Protein AF-E1ZK13-F1 (afdb_monomer_lite)

InterPro domains:
  IPR017853 Glycoside hydrolase superfamily [SSF51445] (1-204)

Organism: Chlorella variabilis (NCBI:txid554065)

Structure (mmCIF, N/CA/C/O backbone):
data_AF-E1ZK13-F1
#
_entry.id   AF-E1ZK13-F1
#
loop_
_atom_site.group_PDB
_atom_site.id
_atom_site.type_symbol
_atom_site.label_atom_id
_atom_site.label_alt_id
_atom_site.label_comp_id
_atom_site.label_asym_id
_atom_s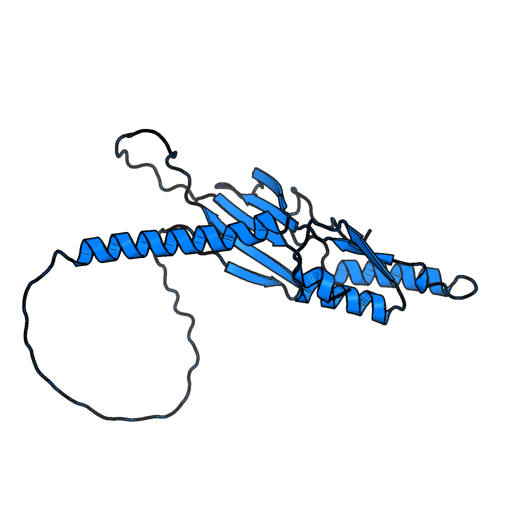ite.label_entity_id
_atom_site.label_seq_id
_atom_site.pdbx_PDB_ins_code
_atom_site.Cartn_x
_atom_site.Cartn_y
_atom_site.Cartn_z
_atom_site.occupancy
_atom_site.B_iso_or_equiv
_atom_site.auth_seq_id
_atom_site.auth_comp_id
_atom_site.auth_asym_id
_atom_site.auth_atom_id
_atom_site.pdbx_PDB_model_num
ATOM 1 N N . MET A 1 1 ? 11.551 4.562 -3.030 1.00 88.00 1 MET A N 1
ATOM 2 C CA . MET A 1 1 ? 10.700 3.571 -2.338 1.00 88.00 1 MET A CA 1
ATOM 3 C C . MET A 1 1 ? 9.290 4.132 -2.324 1.00 88.00 1 MET A C 1
ATOM 5 O O . MET A 1 1 ? 9.134 5.275 -1.922 1.00 88.00 1 MET A O 1
ATOM 9 N N . THR A 1 2 ? 8.306 3.409 -2.857 1.00 96.69 2 THR A N 1
ATOM 10 C CA . THR A 1 2 ? 6.926 3.897 -3.065 1.00 96.69 2 THR A CA 1
ATOM 11 C C . THR A 1 2 ? 5.981 3.432 -1.954 1.00 96.69 2 THR A C 1
ATOM 13 O O . THR A 1 2 ? 4.912 2.893 -2.217 1.00 96.69 2 THR A O 1
ATOM 16 N N . TYR A 1 3 ? 6.400 3.635 -0.708 1.00 97.31 3 TYR A N 1
ATOM 17 C CA . TYR A 1 3 ? 5.651 3.409 0.533 1.00 97.31 3 TYR A CA 1
ATOM 18 C C . TYR A 1 3 ? 6.161 4.395 1.604 1.00 97.31 3 TYR A C 1
ATOM 20 O O . TYR A 1 3 ? 7.054 5.188 1.307 1.00 97.31 3 TYR A O 1
ATOM 28 N N . ASP A 1 4 ? 5.587 4.372 2.811 1.00 96.38 4 ASP A N 1
ATOM 29 C CA . ASP A 1 4 ? 5.830 5.347 3.894 1.00 96.38 4 ASP A CA 1
ATOM 30 C C . ASP A 1 4 ? 5.454 6.793 3.532 1.00 96.38 4 ASP A C 1
ATOM 32 O O . ASP A 1 4 ? 6.117 7.758 3.908 1.00 96.38 4 ASP A O 1
ATOM 36 N N . HIS A 1 5 ? 4.353 6.955 2.797 1.00 97.06 5 HIS A N 1
ATOM 37 C CA . HIS A 1 5 ? 3.824 8.270 2.438 1.00 97.06 5 HIS A CA 1
ATOM 38 C C . HIS A 1 5 ? 3.273 9.042 3.654 1.00 97.06 5 HIS A C 1
ATOM 40 O O . HIS A 1 5 ? 3.419 10.261 3.746 1.00 97.06 5 HIS A O 1
ATOM 46 N N . SER A 1 6 ? 2.602 8.345 4.575 1.00 96.69 6 SER A N 1
ATOM 47 C CA . SER A 1 6 ? 1.932 8.945 5.735 1.00 96.69 6 SER A CA 1
ATOM 48 C C . SER A 1 6 ? 2.777 8.905 7.008 1.00 96.69 6 SER A C 1
ATOM 50 O O . SER A 1 6 ? 3.649 8.061 7.180 1.00 96.69 6 SER A O 1
ATOM 52 N N . SER A 1 7 ? 2.492 9.823 7.935 1.00 93.50 7 SER A N 1
ATOM 53 C CA . SER A 1 7 ? 3.249 10.005 9.181 1.00 93.50 7 SER A CA 1
ATOM 54 C C . SER A 1 7 ? 2.319 10.196 10.385 1.00 93.50 7 SER A C 1
ATOM 56 O O . SER A 1 7 ? 1.126 10.440 10.209 1.00 93.50 7 SER A O 1
ATOM 58 N N . PRO A 1 8 ? 2.815 10.133 11.633 1.00 91.94 8 PRO A N 1
ATOM 59 C CA . PRO A 1 8 ? 1.991 10.421 12.811 1.00 91.94 8 PRO A CA 1
ATOM 60 C C . PRO A 1 8 ? 1.386 11.837 12.810 1.00 91.94 8 PRO A C 1
ATOM 62 O O . PRO A 1 8 ? 0.310 12.053 13.365 1.00 91.94 8 PRO A O 1
ATOM 65 N N . GLN A 1 9 ? 2.061 12.807 12.183 1.00 92.56 9 GLN A N 1
ATOM 66 C CA . GLN A 1 9 ? 1.584 14.184 12.024 1.00 92.56 9 GLN A CA 1
ATOM 67 C C . GLN A 1 9 ? 0.542 14.305 10.906 1.00 92.56 9 GLN A C 1
ATOM 69 O O . GLN A 1 9 ? -0.360 15.138 11.005 1.00 92.56 9 GLN A O 1
ATOM 74 N N . GLN A 1 10 ? 0.634 13.454 9.879 1.00 93.44 10 GLN A N 1
ATOM 75 C CA . GLN A 1 10 ? -0.320 13.371 8.773 1.00 93.44 10 GLN A CA 1
ATOM 76 C C . GLN A 1 10 ? -0.746 11.909 8.514 1.00 93.44 10 GLN A C 1
ATOM 78 O O . GLN A 1 10 ? -0.277 11.277 7.558 1.00 93.44 10 GLN A O 1
ATOM 83 N N . PRO A 1 11 ? -1.627 11.356 9.371 1.00 95.38 11 PRO A N 1
ATOM 84 C CA . PRO A 1 11 ? -2.053 9.962 9.285 1.00 95.38 11 PRO A CA 1
ATOM 85 C C . PRO A 1 11 ? -2.834 9.678 8.012 1.00 95.38 11 PRO A C 1
ATOM 87 O O . PRO A 1 11 ? -3.674 10.480 7.597 1.00 95.38 11 PRO A O 1
ATOM 90 N N . GLY A 1 12 ? -2.606 8.508 7.429 1.00 96.38 12 GLY A N 1
ATOM 91 C CA . GLY A 1 12 ? -3.224 8.140 6.167 1.00 96.38 12 GLY A CA 1
ATOM 92 C C . GLY A 1 12 ? -2.720 6.804 5.625 1.00 96.38 12 GLY A C 1
ATOM 93 O O . GLY A 1 12 ? -2.058 6.062 6.350 1.00 96.38 12 GLY A O 1
ATOM 94 N N . PRO A 1 13 ? -3.064 6.497 4.365 1.00 97.12 13 PRO A N 1
ATOM 95 C CA . PRO A 1 13 ? -2.635 5.283 3.683 1.00 97.12 13 PRO A CA 1
ATOM 96 C C . PRO A 1 13 ? -1.112 5.234 3.497 1.00 97.12 13 PRO A C 1
ATOM 98 O O . PRO A 1 13 ? -0.472 6.266 3.288 1.00 97.12 13 PRO A O 1
ATOM 101 N N . ASN A 1 14 ? -0.535 4.032 3.532 1.00 96.56 14 ASN A N 1
ATOM 102 C CA . ASN A 1 14 ? 0.921 3.861 3.488 1.00 96.56 14 ASN A CA 1
ATOM 103 C C . ASN A 1 14 ? 1.511 4.179 2.112 1.00 96.56 14 ASN A C 1
ATOM 105 O O . ASN A 1 14 ? 2.622 4.702 2.022 1.00 96.56 14 ASN A O 1
ATOM 109 N N . ALA A 1 15 ? 0.786 3.849 1.046 1.00 97.69 15 ALA A N 1
ATOM 110 C CA . ALA A 1 15 ? 1.247 3.977 -0.327 1.00 97.69 15 ALA A CA 1
ATOM 111 C C . ALA A 1 15 ? 0.077 4.359 -1.254 1.00 97.69 15 ALA A C 1
ATOM 113 O O . ALA A 1 15 ? -0.307 3.542 -2.097 1.00 97.69 15 ALA A O 1
ATOM 114 N N . PRO A 1 16 ? -0.508 5.573 -1.137 1.00 98.00 16 PRO A N 1
ATOM 115 C CA . PRO A 1 16 ? -1.659 5.980 -1.942 1.00 98.00 16 PRO A CA 1
ATOM 116 C C . PRO A 1 16 ? -1.383 5.818 -3.439 1.00 98.00 16 PRO A C 1
ATOM 118 O O . PRO A 1 16 ? -0.388 6.342 -3.943 1.00 98.00 16 PRO A O 1
ATOM 121 N N . LEU A 1 17 ? -2.264 5.120 -4.165 1.00 98.06 17 LEU A N 1
ATOM 122 C CA . LEU A 1 17 ? -1.995 4.738 -5.554 1.00 98.06 17 LEU A CA 1
ATOM 123 C C . LEU A 1 17 ? -1.658 5.930 -6.467 1.00 98.06 17 LEU A C 1
ATOM 125 O O . LEU A 1 17 ? -0.679 5.810 -7.195 1.00 98.06 17 LEU A O 1
ATOM 129 N N . PRO A 1 18 ? -2.350 7.089 -6.421 1.00 98.31 18 PRO A N 1
ATOM 130 C CA . PRO A 1 18 ? -1.982 8.231 -7.261 1.00 98.31 18 PRO A CA 1
ATOM 131 C C . PRO A 1 18 ? -0.533 8.697 -7.061 1.00 98.31 18 PRO A C 1
ATOM 133 O O . PRO A 1 18 ? 0.162 8.977 -8.035 1.00 98.31 18 PRO A O 1
ATOM 136 N N . TRP A 1 19 ? -0.047 8.713 -5.816 1.00 98.31 19 TRP A N 1
ATOM 137 C CA . TRP A 1 19 ? 1.344 9.056 -5.509 1.00 98.31 19 TRP A CA 1
ATOM 138 C C . TRP A 1 19 ? 2.315 7.972 -5.993 1.00 98.31 19 TRP A C 1
ATOM 140 O O . TRP A 1 19 ? 3.355 8.286 -6.573 1.00 98.31 19 TRP A O 1
ATOM 150 N N . VAL A 1 20 ? 1.966 6.694 -5.823 1.00 98.38 20 VAL A N 1
ATOM 151 C CA . VAL A 1 20 ? 2.755 5.567 -6.348 1.00 98.38 20 VAL A CA 1
ATOM 152 C C . VAL A 1 20 ? 2.887 5.659 -7.873 1.00 98.38 20 VAL A C 1
ATOM 154 O O . VAL A 1 20 ? 3.994 5.535 -8.393 1.00 98.38 20 VAL A O 1
ATOM 157 N N . LEU A 1 21 ? 1.785 5.924 -8.581 1.00 98.31 21 LEU A N 1
ATOM 158 C CA . LEU A 1 21 ? 1.756 6.076 -10.037 1.00 98.31 21 LEU A CA 1
ATOM 159 C C . LEU A 1 21 ? 2.600 7.262 -10.495 1.00 98.31 21 LEU A C 1
ATOM 161 O O . LEU A 1 21 ? 3.415 7.095 -11.393 1.00 98.31 21 LEU A O 1
ATOM 165 N N . GLN A 1 22 ? 2.479 8.416 -9.832 1.00 98.31 22 GLN A N 1
ATOM 166 C CA . GLN A 1 22 ? 3.285 9.595 -10.148 1.00 98.31 22 GLN A CA 1
ATOM 167 C C . GLN A 1 22 ? 4.790 9.302 -10.053 1.00 98.31 22 GLN A C 1
ATOM 169 O O . GLN A 1 22 ? 5.556 9.689 -10.934 1.00 98.31 22 GLN A O 1
ATOM 174 N N . ASN A 1 23 ? 5.221 8.595 -9.003 1.00 98.12 23 ASN A N 1
ATOM 175 C CA . ASN A 1 23 ? 6.617 8.182 -8.871 1.00 98.12 23 ASN A CA 1
ATOM 176 C C . ASN A 1 23 ? 7.005 7.186 -9.972 1.00 98.12 23 ASN A C 1
ATOM 178 O O . ASN A 1 23 ? 8.055 7.339 -10.593 1.00 98.12 23 ASN A O 1
ATOM 182 N N . ALA A 1 24 ? 6.163 6.186 -10.240 1.00 97.75 24 ALA A N 1
ATOM 183 C CA . ALA A 1 24 ? 6.417 5.198 -11.282 1.00 97.75 24 ALA A CA 1
ATOM 184 C C . ALA A 1 24 ? 6.540 5.847 -12.673 1.00 97.75 24 ALA A C 1
ATOM 186 O O . ALA A 1 24 ? 7.447 5.504 -13.424 1.00 97.75 24 ALA A O 1
ATOM 187 N N . ASP A 1 25 ? 5.690 6.818 -13.001 1.00 98.00 25 ASP A N 1
ATOM 188 C CA . ASP A 1 25 ? 5.753 7.563 -14.262 1.00 98.00 25 ASP A CA 1
ATOM 189 C C . ASP A 1 25 ? 7.055 8.362 -14.372 1.00 98.00 25 ASP A C 1
ATOM 191 O O . ASP A 1 25 ? 7.759 8.252 -15.375 1.00 98.00 25 ASP A O 1
ATOM 195 N N . ALA A 1 26 ? 7.457 9.064 -13.309 1.00 97.88 26 ALA A N 1
ATOM 196 C CA . ALA A 1 26 ? 8.719 9.802 -13.296 1.00 97.88 26 ALA A CA 1
ATOM 197 C C . ALA A 1 26 ? 9.939 8.888 -13.536 1.00 97.88 26 ALA A C 1
ATOM 199 O O . ALA A 1 26 ? 10.831 9.225 -14.316 1.00 97.88 26 ALA A O 1
ATOM 200 N N . PHE A 1 27 ? 9.983 7.708 -12.907 1.00 96.94 27 PHE A N 1
ATOM 201 C CA . PHE A 1 27 ? 11.073 6.752 -13.131 1.00 96.94 27 PHE A CA 1
ATOM 202 C C . PHE A 1 27 ? 11.004 6.077 -14.506 1.00 96.94 27 PHE A C 1
ATOM 204 O O . PHE A 1 27 ? 12.055 5.807 -15.092 1.00 96.94 27 PHE A O 1
ATOM 211 N N . ALA A 1 28 ? 9.803 5.831 -15.039 1.00 96.88 28 ALA A N 1
ATOM 212 C CA . ALA A 1 28 ? 9.627 5.341 -16.403 1.00 96.88 28 ALA A CA 1
ATOM 213 C C . ALA A 1 28 ? 10.203 6.334 -17.418 1.00 96.88 28 ALA A C 1
ATOM 215 O O . ALA A 1 28 ? 10.999 5.942 -18.266 1.00 96.88 28 ALA A O 1
ATOM 216 N N . GLU A 1 29 ? 9.878 7.621 -17.280 1.00 97.38 29 GLU A N 1
ATOM 217 C CA . GLU A 1 29 ? 10.395 8.670 -18.160 1.00 97.38 29 GLU A CA 1
ATOM 218 C C . GLU A 1 29 ? 11.921 8.781 -18.116 1.00 97.38 29 GLU A C 1
ATOM 220 O O . GLU A 1 29 ? 12.556 9.023 -19.142 1.00 97.38 29 GLU A O 1
ATOM 225 N N . VAL A 1 30 ? 12.529 8.620 -16.935 1.00 97.50 30 VAL A N 1
ATOM 226 C CA . VAL A 1 30 ? 13.992 8.593 -16.808 1.00 97.50 30 VAL A CA 1
ATOM 227 C C . VAL A 1 30 ? 14.562 7.374 -17.528 1.00 97.50 30 VAL A C 1
ATOM 229 O O . VAL A 1 30 ? 15.517 7.518 -18.290 1.00 97.50 30 VAL A O 1
ATOM 232 N N . ALA A 1 31 ? 13.977 6.191 -17.327 1.00 97.31 31 ALA A N 1
ATOM 233 C CA . ALA A 1 31 ? 14.423 4.967 -17.983 1.00 97.31 31 ALA A CA 1
ATOM 234 C C . ALA A 1 31 ? 14.316 5.063 -19.514 1.00 97.31 31 ALA A C 1
ATOM 236 O O . ALA A 1 31 ? 15.245 4.652 -20.204 1.00 97.31 31 ALA A O 1
ATOM 237 N N . ASP A 1 32 ? 13.255 5.668 -20.048 1.00 97.56 32 ASP A N 1
ATOM 238 C CA . ASP A 1 32 ? 13.046 5.828 -21.495 1.00 97.56 32 ASP A CA 1
ATOM 239 C C . ASP A 1 32 ? 14.123 6.680 -22.178 1.00 97.56 32 ASP A C 1
ATOM 241 O O . ASP A 1 32 ? 14.408 6.500 -23.362 1.00 97.56 32 ASP A O 1
ATOM 245 N N . ARG A 1 33 ? 14.752 7.599 -21.436 1.00 97.88 33 ARG A N 1
ATOM 246 C CA . ARG A 1 33 ? 15.830 8.463 -21.945 1.00 97.88 33 ARG A CA 1
ATOM 247 C C . ARG A 1 33 ? 17.201 7.782 -21.927 1.00 97.88 33 ARG A C 1
ATOM 249 O O . ARG A 1 33 ? 18.155 8.335 -22.473 1.00 97.88 33 ARG A O 1
ATOM 256 N N . LEU A 1 34 ? 17.328 6.614 -21.295 1.00 97.62 34 LEU A N 1
ATOM 257 C CA . LEU A 1 34 ? 18.585 5.874 -21.204 1.00 97.62 34 LEU A CA 1
ATOM 258 C C . LEU A 1 34 ? 18.732 4.866 -22.360 1.00 97.62 34 LEU A C 1
ATOM 260 O O . LEU A 1 34 ? 17.738 4.291 -22.816 1.00 97.62 34 LEU A O 1
ATOM 264 N N . PRO A 1 35 ? 19.968 4.578 -22.817 1.00 97.38 35 PRO A N 1
ATOM 265 C CA . PRO A 1 35 ? 20.211 3.539 -23.812 1.00 97.38 35 PRO A CA 1
ATOM 266 C C . PRO A 1 35 ? 19.617 2.190 -23.387 1.00 97.38 35 PRO A C 1
ATOM 268 O O . PRO A 1 35 ? 19.855 1.712 -22.277 1.00 97.38 35 PRO A O 1
ATOM 271 N N . GLY A 1 36 ? 18.843 1.575 -24.283 1.00 95.94 36 GLY A N 1
ATOM 272 C CA . GLY A 1 36 ? 18.182 0.294 -24.025 1.00 95.94 36 GLY A CA 1
ATOM 273 C C . GLY A 1 36 ? 16.929 0.367 -23.145 1.00 95.94 36 GLY A C 1
ATOM 274 O O . GLY A 1 36 ? 16.426 -0.690 -22.780 1.00 95.94 36 GLY A O 1
ATOM 275 N N . GLN A 1 37 ? 16.437 1.570 -22.807 1.00 96.94 37 GLN A N 1
ATOM 276 C CA . GLN A 1 37 ? 15.164 1.814 -22.106 1.00 96.94 37 GLN A CA 1
ATOM 277 C C . GLN A 1 37 ? 14.919 0.840 -20.936 1.00 96.94 37 GLN A C 1
ATOM 279 O O . GLN A 1 37 ? 13.965 0.057 -20.956 1.00 96.94 37 GLN A O 1
ATOM 284 N N . PRO A 1 38 ? 15.806 0.802 -19.922 1.00 97.50 38 PRO A N 1
ATOM 285 C CA . PRO A 1 38 ? 15.878 -0.296 -18.965 1.00 97.50 38 PRO A CA 1
ATOM 286 C C . PRO A 1 38 ? 14.798 -0.213 -17.872 1.00 97.50 38 PRO A C 1
ATOM 288 O O . PRO A 1 38 ? 15.110 -0.270 -16.683 1.00 97.50 38 PRO A O 1
ATOM 291 N N . ARG A 1 39 ? 13.516 -0.114 -18.248 1.00 96.81 39 ARG A N 1
ATOM 292 C CA . ARG A 1 39 ? 12.380 -0.069 -17.310 1.00 96.81 39 ARG A CA 1
ATOM 293 C C . ARG A 1 39 ? 12.355 -1.262 -16.353 1.00 96.81 39 ARG A C 1
ATOM 295 O O . ARG A 1 39 ? 12.057 -1.093 -15.177 1.00 96.81 39 ARG A O 1
ATOM 302 N N . HIS A 1 40 ? 12.797 -2.428 -16.825 1.00 96.88 40 HIS A N 1
ATOM 303 C CA . HIS A 1 40 ? 12.917 -3.659 -16.038 1.00 96.88 40 HIS A CA 1
ATOM 304 C C . HIS A 1 40 ? 13.899 -3.559 -14.855 1.00 96.88 40 HIS A C 1
ATOM 306 O O . HIS A 1 40 ? 13.887 -4.422 -13.982 1.00 96.88 40 HIS A O 1
ATOM 312 N N . LYS A 1 41 ? 14.766 -2.535 -14.813 1.00 97.25 41 LYS A N 1
ATOM 313 C CA . LYS A 1 41 ? 15.655 -2.268 -13.669 1.00 97.25 41 LYS A CA 1
ATOM 314 C C . LYS A 1 41 ? 14.997 -1.416 -12.584 1.00 97.25 41 LYS A C 1
ATOM 316 O O . LYS A 1 41 ? 15.565 -1.271 -11.505 1.00 97.25 41 LYS A O 1
ATOM 321 N N . VAL A 1 42 ? 13.833 -0.833 -12.861 1.00 97.62 42 VAL A N 1
ATOM 322 C CA . VAL A 1 42 ? 13.045 -0.100 -11.872 1.00 97.62 42 VAL A CA 1
ATOM 323 C C . VAL A 1 42 ? 12.159 -1.099 -11.142 1.00 97.62 42 VAL A C 1
ATOM 325 O O . VAL A 1 42 ? 11.425 -1.863 -11.769 1.00 97.62 42 VAL A O 1
ATOM 328 N N . LEU A 1 43 ? 12.231 -1.087 -9.813 1.00 98.00 43 LEU A N 1
ATOM 329 C CA . LEU A 1 43 ? 11.410 -1.929 -8.951 1.00 98.00 43 LEU A CA 1
ATOM 330 C C . LEU A 1 43 ? 10.448 -1.049 -8.155 1.00 98.00 43 LEU A C 1
ATOM 332 O O . LEU A 1 43 ? 10.878 -0.208 -7.360 1.00 98.00 43 LEU A O 1
ATOM 336 N N . LEU A 1 44 ? 9.146 -1.239 -8.368 1.00 98.00 44 LEU A N 1
ATOM 337 C CA . LEU A 1 44 ? 8.111 -0.558 -7.602 1.00 98.00 44 LEU A CA 1
ATOM 338 C C . LEU A 1 44 ? 8.054 -1.145 -6.188 1.00 98.00 44 LEU A C 1
ATOM 340 O O . LEU A 1 44 ? 7.931 -2.355 -6.014 1.00 98.00 44 LEU A O 1
ATOM 344 N N . GLY A 1 45 ? 8.149 -0.292 -5.173 1.00 98.06 45 GLY A N 1
ATOM 345 C CA . GLY A 1 45 ? 8.135 -0.723 -3.779 1.00 98.06 45 GLY A CA 1
ATOM 346 C C . GLY A 1 45 ? 6.732 -1.111 -3.311 1.00 98.06 45 GLY A C 1
ATOM 347 O O . GLY A 1 45 ? 5.789 -0.348 -3.518 1.00 98.06 45 GLY A O 1
ATOM 348 N N . LEU A 1 46 ? 6.621 -2.249 -2.628 1.00 97.94 46 LEU A N 1
ATOM 349 C CA . LEU A 1 46 ? 5.406 -2.782 -2.015 1.00 97.94 46 LEU A CA 1
ATOM 350 C C . LEU A 1 46 ? 5.631 -2.993 -0.514 1.00 97.94 46 LEU A C 1
ATOM 352 O O . LEU A 1 46 ? 6.485 -3.783 -0.117 1.00 97.94 46 LEU A O 1
ATOM 356 N N . ASN A 1 47 ? 4.837 -2.333 0.327 1.00 97.44 47 ASN A N 1
ATOM 357 C CA . ASN A 1 47 ? 4.826 -2.592 1.764 1.00 97.44 47 ASN A CA 1
ATOM 358 C C . ASN A 1 47 ? 3.919 -3.785 2.094 1.00 97.44 47 ASN A C 1
ATOM 360 O O . ASN A 1 47 ? 2.769 -3.843 1.659 1.00 97.44 47 ASN A O 1
ATOM 364 N N . PHE A 1 48 ? 4.421 -4.719 2.900 1.00 97.75 48 PHE A N 1
ATOM 365 C CA . PHE A 1 48 ? 3.652 -5.839 3.462 1.00 97.75 48 PHE A CA 1
ATOM 366 C C . PHE A 1 48 ? 3.173 -5.575 4.898 1.00 97.75 48 PHE A C 1
ATOM 368 O O . PHE A 1 48 ? 2.497 -6.410 5.493 1.00 97.75 48 PHE A O 1
ATOM 375 N N . TYR A 1 49 ? 3.468 -4.392 5.428 1.00 97.62 49 TYR A N 1
ATOM 376 C CA . TYR A 1 49 ? 3.001 -3.889 6.716 1.00 97.62 49 TYR A CA 1
ATOM 377 C C . TYR A 1 49 ? 2.019 -2.727 6.536 1.00 97.62 49 TYR A C 1
ATOM 379 O O . TYR A 1 49 ? 1.913 -2.117 5.468 1.00 97.62 49 TYR A O 1
ATOM 387 N N . GLY A 1 50 ? 1.312 -2.414 7.612 1.00 97.25 50 GLY A N 1
ATOM 388 C CA . GLY A 1 50 ? 0.418 -1.276 7.760 1.00 97.25 50 GLY A CA 1
ATOM 389 C C . GLY A 1 50 ? 0.861 -0.331 8.875 1.00 97.25 50 GLY A C 1
ATOM 390 O O . GLY A 1 50 ? 1.885 -0.553 9.517 1.00 97.25 50 GLY A O 1
ATOM 391 N N . TYR A 1 51 ? 0.052 0.687 9.146 1.00 97.38 51 TYR A N 1
ATOM 392 C CA . TYR A 1 51 ? 0.190 1.550 10.319 1.00 97.38 51 TYR A CA 1
ATOM 393 C C . TYR A 1 51 ? -1.140 1.692 11.055 1.00 97.38 51 TYR A C 1
ATOM 395 O O . TYR A 1 51 ? -2.185 1.945 10.450 1.00 97.38 51 TYR A O 1
ATOM 403 N N . GLU A 1 52 ? -1.087 1.546 12.376 1.00 97.25 52 GLU A N 1
ATOM 404 C CA . GLU A 1 52 ? -2.186 1.833 13.287 1.00 97.25 52 GLU A CA 1
ATOM 405 C C . GLU A 1 52 ? -1.972 3.190 13.955 1.00 97.25 52 GLU A C 1
ATOM 407 O O . GLU A 1 52 ? -0.973 3.417 14.634 1.00 97.25 52 GLU A O 1
ATOM 412 N N . TYR A 1 53 ? -2.949 4.077 13.798 1.00 96.81 53 TYR A N 1
ATOM 413 C CA . TYR A 1 53 ? -3.006 5.373 14.457 1.00 96.81 53 TYR A CA 1
ATOM 414 C C . TYR A 1 53 ? -4.093 5.362 15.527 1.00 96.81 53 TYR A C 1
ATOM 416 O O . TYR A 1 53 ? -5.272 5.122 15.241 1.00 96.81 53 TYR A O 1
ATOM 424 N N . VAL A 1 54 ? -3.703 5.669 16.761 1.00 95.19 54 VAL A N 1
ATOM 425 C CA . VAL A 1 54 ? -4.598 5.697 17.919 1.00 95.19 54 VAL A CA 1
ATOM 426 C C . VAL A 1 54 ? -4.852 7.137 18.337 1.00 95.19 54 VAL A C 1
ATOM 428 O O . VAL A 1 54 ? -3.926 7.897 18.614 1.00 95.19 54 VAL A O 1
ATOM 431 N N . TYR A 1 55 ? -6.123 7.508 18.426 1.00 92.50 55 TYR A N 1
ATOM 432 C CA . TYR A 1 55 ? -6.587 8.815 18.873 1.00 92.50 55 TYR A CA 1
ATOM 433 C C . TYR A 1 55 ? -7.294 8.681 20.217 1.00 92.50 55 TYR A C 1
ATOM 435 O O . TYR A 1 55 ? -8.129 7.797 20.412 1.00 92.50 55 TYR A O 1
ATOM 443 N N . GLY A 1 56 ? -7.004 9.603 21.131 1.00 87.19 56 GLY A N 1
ATOM 444 C CA . GLY A 1 56 ? -7.712 9.712 22.404 1.00 87.19 56 GLY A CA 1
ATOM 445 C C . GLY A 1 56 ? -9.020 10.494 22.271 1.00 87.19 56 GLY A C 1
ATOM 446 O O . GLY A 1 56 ? -9.751 10.403 21.288 1.00 87.19 56 GLY A O 1
ATOM 447 N N . SER A 1 57 ? -9.304 11.346 23.256 1.00 77.19 57 SER A N 1
ATOM 448 C CA . SER A 1 57 ? -10.472 12.237 23.235 1.00 77.19 57 SER A CA 1
ATOM 449 C C . SER A 1 57 ? -10.313 13.478 22.338 1.00 77.19 57 SER A C 1
ATOM 451 O O . SER A 1 57 ? -11.254 14.267 22.235 1.00 77.19 57 SER A O 1
ATOM 453 N N . GLY A 1 58 ? -9.140 13.672 21.724 1.00 79.56 58 GLY A N 1
ATOM 454 C CA . GLY A 1 58 ? -8.783 14.834 20.902 1.00 79.56 58 GLY A CA 1
ATOM 455 C C . GLY A 1 58 ? -8.555 14.502 19.423 1.00 79.56 58 GLY A C 1
ATOM 456 O O . GLY A 1 58 ? -8.794 13.384 18.980 1.00 79.56 58 GLY A O 1
ATOM 457 N N . LYS A 1 59 ? -8.087 15.497 18.657 1.00 81.38 59 LYS A N 1
ATOM 458 C CA . LYS A 1 59 ? -7.734 15.347 17.230 1.00 81.38 59 LYS A CA 1
ATOM 459 C C . LYS A 1 59 ? -6.287 14.892 16.995 1.00 81.38 59 LYS A C 1
ATOM 461 O O . LYS A 1 59 ? -5.932 14.586 15.865 1.00 81.38 59 LYS A O 1
ATOM 466 N N . GLN A 1 60 ? -5.461 14.874 18.038 1.00 87.81 60 GLN A N 1
ATOM 467 C CA . GLN A 1 60 ? -4.053 14.504 17.942 1.00 87.81 60 GLN A CA 1
ATOM 468 C C . GLN A 1 60 ? -3.874 12.992 18.096 1.00 87.81 60 GLN A C 1
ATOM 470 O O . GLN A 1 60 ? -4.531 12.364 18.933 1.00 87.81 60 GLN A O 1
ATOM 475 N N . VAL A 1 61 ? -2.967 12.436 17.295 1.00 92.50 61 VAL A N 1
ATOM 476 C CA . VAL A 1 61 ? -2.520 11.047 17.405 1.00 92.50 61 VAL A CA 1
ATOM 477 C C . VAL A 1 61 ? -1.765 10.862 18.718 1.00 92.50 61 VAL A C 1
ATOM 479 O O . VAL A 1 61 ? -0.868 11.638 19.039 1.00 92.50 61 VAL A O 1
ATOM 482 N N . GLN A 1 62 ? -2.153 9.846 19.482 1.00 92.31 62 GLN A N 1
ATOM 483 C CA . GLN A 1 62 ? -1.497 9.451 20.727 1.00 92.31 62 GLN A CA 1
ATOM 484 C C . GLN A 1 62 ? -0.433 8.377 20.503 1.00 92.31 62 GLN A C 1
ATOM 486 O O . GLN A 1 62 ? 0.597 8.416 21.164 1.00 92.31 62 GLN A O 1
ATOM 491 N N . SER A 1 63 ? -0.684 7.440 19.585 1.00 93.69 63 SER A N 1
ATOM 492 C CA . SER A 1 63 ? 0.291 6.436 19.154 1.00 93.69 63 SER A CA 1
ATOM 493 C C . SER A 1 63 ? 0.168 6.185 17.654 1.00 93.69 63 SER A C 1
ATOM 495 O O . SER A 1 63 ? -0.928 6.288 17.095 1.00 93.69 63 SER A O 1
ATOM 497 N N . ALA A 1 64 ? 1.295 5.880 17.023 1.00 95.44 64 ALA A N 1
ATOM 498 C CA . ALA A 1 64 ? 1.406 5.491 15.628 1.00 95.44 64 ALA A CA 1
ATOM 499 C C . ALA A 1 64 ? 2.390 4.322 15.543 1.00 95.44 64 ALA A C 1
ATOM 501 O O . ALA A 1 64 ? 3.589 4.504 15.757 1.00 95.44 64 ALA A O 1
ATOM 502 N N . GLU A 1 65 ? 1.879 3.129 15.268 1.00 95.31 65 GLU A N 1
ATOM 503 C CA . GLU A 1 65 ? 2.647 1.886 15.347 1.00 95.31 65 GLU A CA 1
ATOM 504 C C . GLU A 1 65 ? 2.563 1.116 14.036 1.00 95.31 65 GLU A C 1
ATOM 506 O O . GLU A 1 65 ? 1.510 1.064 13.397 1.00 95.31 65 GLU A O 1
ATOM 511 N N . ALA A 1 66 ? 3.681 0.510 13.632 1.00 95.88 66 ALA A N 1
ATOM 512 C CA . ALA A 1 66 ? 3.688 -0.398 12.497 1.00 95.88 66 ALA A CA 1
ATOM 513 C C . ALA A 1 66 ? 2.844 -1.632 12.841 1.00 95.88 66 ALA A C 1
ATOM 515 O O . ALA A 1 66 ? 3.030 -2.271 13.877 1.00 95.88 66 ALA A O 1
ATOM 516 N N . ALA A 1 67 ? 1.917 -1.973 11.957 1.00 96.56 67 ALA A N 1
ATOM 517 C CA . ALA A 1 67 ? 1.055 -3.129 12.095 1.00 96.56 67 ALA A CA 1
ATOM 518 C C . ALA A 1 67 ? 1.496 -4.209 11.110 1.00 96.56 67 ALA A C 1
ATOM 520 O O . ALA A 1 67 ? 1.664 -3.938 9.925 1.00 96.56 67 ALA A O 1
ATOM 521 N N . LEU A 1 68 ? 1.647 -5.441 11.591 1.00 97.31 68 LEU A N 1
ATOM 522 C CA . LEU A 1 68 ? 1.888 -6.623 10.759 1.00 97.31 68 LEU A CA 1
ATOM 523 C C . LEU A 1 68 ? 0.583 -7.409 10.568 1.00 97.31 68 LEU A C 1
ATOM 525 O O . LEU A 1 68 ? -0.425 -7.134 11.225 1.00 97.31 68 LEU A O 1
ATOM 529 N N . ALA A 1 69 ? 0.604 -8.437 9.725 1.00 96.12 69 ALA A N 1
ATOM 530 C CA . ALA A 1 69 ? -0.547 -9.305 9.487 1.00 96.12 69 ALA A CA 1
ATOM 531 C C . ALA A 1 69 ? -1.149 -9.884 10.777 1.00 96.12 69 ALA A C 1
ATOM 533 O O . ALA A 1 69 ? -2.370 -9.946 10.910 1.00 96.12 69 ALA A O 1
ATOM 534 N N . GLY A 1 70 ? -0.315 -10.235 11.763 1.00 95.94 70 GLY A N 1
ATOM 535 C CA . GLY A 1 70 ? -0.786 -10.694 13.073 1.00 95.94 70 GLY A CA 1
ATOM 536 C C . GLY A 1 70 ? -1.701 -9.678 13.763 1.00 95.94 70 GLY A C 1
ATOM 537 O O . GLY A 1 70 ? -2.757 -10.052 14.273 1.00 95.94 70 GLY A O 1
ATOM 538 N N . ARG A 1 71 ? -1.352 -8.386 13.697 1.00 95.31 71 ARG A N 1
ATOM 539 C CA . ARG A 1 71 ? -2.169 -7.302 14.252 1.00 95.31 71 ARG A CA 1
ATOM 540 C C . ARG A 1 71 ? -3.480 -7.139 13.486 1.00 95.31 71 ARG A C 1
ATOM 542 O O . ARG A 1 71 ? -4.533 -7.041 14.109 1.00 95.31 71 ARG A O 1
ATOM 549 N N . LEU A 1 72 ? -3.438 -7.178 12.152 1.00 94.81 72 LEU A N 1
ATOM 550 C CA . LEU A 1 72 ? -4.650 -7.119 11.329 1.00 94.81 72 LEU A CA 1
ATOM 551 C C . LEU A 1 72 ? -5.624 -8.262 11.665 1.00 94.81 72 LEU A C 1
ATOM 553 O O . LEU A 1 72 ? -6.822 -8.025 11.783 1.00 94.81 72 LEU A O 1
ATOM 557 N N . LEU A 1 73 ? -5.125 -9.491 11.823 1.00 93.94 73 LEU A N 1
ATOM 558 C CA . LEU A 1 73 ? -5.951 -10.673 12.098 1.00 93.94 73 LEU A CA 1
ATOM 559 C C . LEU A 1 73 ? -6.497 -10.706 13.531 1.00 93.94 73 LEU A C 1
ATOM 561 O O . LEU A 1 73 ? -7.549 -11.295 13.785 1.00 93.94 73 LEU A O 1
ATOM 565 N N . GLU A 1 74 ? -5.794 -10.086 14.474 1.00 92.81 74 GLU A N 1
ATOM 566 C CA . GLU A 1 74 ? -6.227 -9.985 15.864 1.00 92.81 74 GLU A CA 1
ATOM 567 C C . GLU A 1 74 ? -7.487 -9.120 16.019 1.00 92.81 74 GLU A C 1
ATOM 569 O O . GLU A 1 74 ? -8.392 -9.477 16.778 1.00 92.81 74 GLU A O 1
ATOM 574 N N . VAL A 1 75 ? -7.570 -8.007 15.283 1.00 90.50 75 VAL A N 1
ATOM 575 C CA . VAL A 1 75 ? -8.637 -7.006 15.441 1.00 90.50 75 VAL A CA 1
ATOM 576 C C . VAL A 1 75 ? -10.043 -7.598 15.202 1.00 90.50 75 VAL A C 1
ATOM 578 O O . VAL A 1 75 ? -10.888 -7.482 16.094 1.00 90.50 75 VAL A O 1
ATOM 581 N N . PRO A 1 76 ? -10.335 -8.297 14.083 1.00 88.00 76 PRO A N 1
ATOM 582 C CA . PRO A 1 76 ? -11.628 -8.952 13.885 1.00 88.00 76 PRO A CA 1
ATOM 583 C C . PRO A 1 76 ? -11.925 -10.043 14.918 1.00 88.00 76 PRO A C 1
ATOM 585 O O . PRO A 1 76 ? -13.063 -10.139 15.376 1.00 88.00 76 PRO A O 1
ATOM 588 N N . ARG A 1 77 ? -10.921 -10.847 15.308 1.00 87.75 77 ARG A N 1
ATOM 589 C CA . ARG A 1 77 ? -11.100 -11.938 16.283 1.00 87.75 77 ARG A CA 1
ATOM 590 C C . ARG A 1 77 ? -11.550 -11.407 17.640 1.00 87.75 77 ARG A C 1
ATOM 592 O O . ARG A 1 77 ? -12.511 -11.930 18.198 1.00 87.75 77 ARG A O 1
ATOM 599 N N . ARG A 1 78 ? -10.909 -10.345 18.145 1.00 83.75 78 ARG A N 1
ATOM 600 C CA . ARG A 1 78 ? -11.303 -9.698 19.409 1.00 83.75 78 ARG A CA 1
ATOM 601 C C . ARG A 1 78 ? -12.753 -9.216 19.356 1.00 83.75 78 ARG A C 1
ATOM 603 O O . ARG A 1 78 ? -13.547 -9.568 20.221 1.00 83.75 78 ARG A O 1
ATOM 610 N N . HIS A 1 79 ? -13.130 -8.518 18.288 1.00 83.44 79 HIS A N 1
ATOM 611 C CA . HIS A 1 79 ? -14.496 -8.020 18.133 1.00 83.44 79 HIS A CA 1
ATOM 612 C C . HIS A 1 79 ? -15.551 -9.114 17.938 1.00 83.44 79 HIS A C 1
ATOM 614 O O . HIS A 1 79 ? -16.716 -8.894 18.272 1.00 83.44 79 HIS A O 1
ATOM 620 N N . GLN A 1 80 ? -15.189 -10.272 17.384 1.00 79.75 80 GLN A N 1
ATOM 621 C CA . GLN A 1 80 ? -16.097 -11.414 17.282 1.00 79.75 80 GLN A CA 1
ATOM 622 C C . GLN A 1 80 ? -16.346 -12.052 18.656 1.00 79.75 80 GLN A C 1
ATOM 624 O O . GLN A 1 80 ? -17.491 -12.360 18.980 1.00 79.75 80 GLN A O 1
ATOM 629 N N . LEU A 1 81 ? -15.299 -12.194 19.475 1.00 72.38 81 LEU A N 1
ATOM 630 C CA . LEU A 1 81 ? -15.401 -12.717 20.841 1.00 72.38 81 LEU A CA 1
ATOM 631 C C . LEU A 1 81 ? -16.213 -11.789 21.756 1.00 72.38 81 LEU A C 1
ATOM 633 O O . LEU A 1 81 ? -17.072 -12.265 22.493 1.00 72.38 81 LEU A O 1
ATOM 637 N N . GLU A 1 82 ? -16.006 -10.472 21.667 1.00 75.69 82 GLU A N 1
ATOM 638 C CA . GLU A 1 82 ? -16.800 -9.473 22.404 1.00 75.69 82 GLU A CA 1
ATOM 639 C C . GLU A 1 82 ? -18.295 -9.572 22.063 1.00 75.69 82 GLU A C 1
ATOM 641 O O . GLU A 1 82 ? -19.140 -9.600 22.954 1.00 75.69 82 GLU A O 1
ATOM 646 N N . GLN A 1 83 ? -18.629 -9.708 20.774 1.00 72.06 83 GLN A N 1
ATOM 647 C CA . GLN A 1 83 ? -20.018 -9.866 20.327 1.00 72.06 83 GLN A CA 1
ATOM 648 C C . GLN A 1 83 ? -20.662 -11.158 20.843 1.00 72.06 83 GLN A C 1
ATOM 650 O O . GLN A 1 83 ? -21.844 -11.160 21.183 1.00 72.06 83 GLN A O 1
ATOM 655 N N . GLN A 1 84 ? -19.903 -12.255 20.911 1.00 74.31 84 GLN A N 1
ATOM 656 C CA . GLN A 1 84 ? -20.385 -13.524 21.461 1.00 74.31 84 GLN A CA 1
ATOM 657 C C . GLN A 1 84 ? -20.589 -13.450 22.981 1.00 74.31 84 GLN A C 1
ATOM 659 O O . GLN A 1 84 ? -21.592 -13.961 23.479 1.00 74.31 84 GLN A O 1
ATOM 664 N N . ALA A 1 85 ? -19.686 -12.789 23.713 1.00 69.38 85 ALA A N 1
ATOM 665 C CA . ALA A 1 85 ? -19.819 -12.582 25.154 1.00 69.38 85 ALA A CA 1
ATOM 666 C C . ALA A 1 85 ? -21.048 -11.721 25.493 1.00 69.38 85 ALA A C 1
ATOM 668 O O . ALA A 1 85 ? -21.856 -12.113 26.337 1.00 69.38 85 ALA A O 1
ATOM 669 N N . ASP A 1 86 ? -21.241 -10.604 24.784 1.00 66.56 86 ASP A N 1
ATOM 670 C CA . ASP A 1 86 ? -22.403 -9.725 24.964 1.00 66.56 86 ASP A CA 1
ATOM 671 C C . ASP A 1 86 ? -23.726 -10.449 24.659 1.00 66.56 86 ASP A C 1
ATOM 673 O O . ASP A 1 86 ? -24.717 -10.262 25.372 1.00 66.56 86 ASP A O 1
ATOM 677 N N . ALA A 1 87 ? -23.749 -11.312 23.636 1.00 68.94 87 ALA A N 1
ATOM 678 C CA . ALA A 1 87 ? -24.913 -12.133 23.304 1.00 68.94 87 ALA A CA 1
ATOM 679 C C . ALA A 1 87 ? -25.200 -13.210 24.369 1.00 68.94 87 ALA A C 1
ATOM 681 O O . ALA A 1 87 ? -26.360 -13.435 24.715 1.00 68.94 87 ALA A O 1
ATOM 682 N N . GLY A 1 88 ? -24.164 -13.846 24.929 1.00 61.97 88 GLY A N 1
ATOM 683 C CA . GLY A 1 88 ? -24.304 -14.837 26.002 1.00 61.97 88 GLY A CA 1
ATOM 684 C C . GLY A 1 88 ? -24.827 -14.241 27.315 1.00 61.97 88 GLY A C 1
ATOM 685 O O . GLY A 1 88 ? -25.674 -14.842 27.974 1.00 61.97 88 GLY A O 1
ATOM 686 N N . LEU A 1 89 ? -24.392 -13.025 27.662 1.00 58.00 89 LEU A N 1
ATOM 687 C CA . LEU A 1 89 ? -24.907 -12.270 28.813 1.00 58.00 89 LEU A CA 1
ATOM 688 C C . LEU A 1 89 ? -26.381 -11.867 28.638 1.00 58.00 89 LEU A C 1
ATOM 690 O O . LEU A 1 89 ? -27.157 -11.955 29.588 1.00 58.00 89 LEU A O 1
ATOM 694 N N . GLN A 1 90 ? -26.790 -11.469 27.430 1.00 55.66 90 GLN A N 1
ATOM 695 C CA . GLN A 1 90 ? -28.191 -11.141 27.132 1.00 55.66 90 GLN A CA 1
ATOM 696 C C . GLN A 1 90 ? -29.091 -12.387 27.110 1.00 55.66 90 GLN A C 1
ATOM 698 O O . GLN A 1 90 ? -30.215 -12.324 27.602 1.00 55.66 90 GLN A O 1
ATOM 703 N N . GLY A 1 91 ? -28.59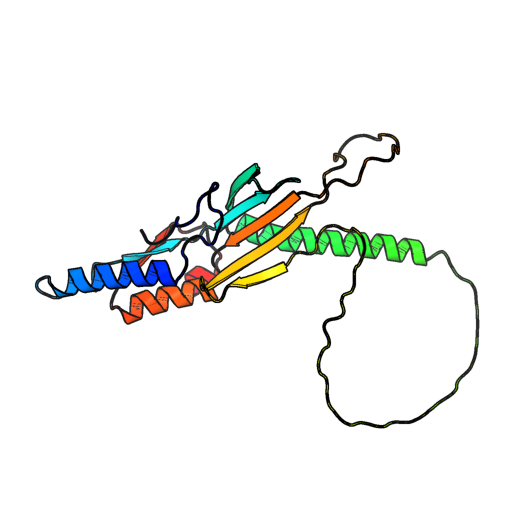0 -13.527 26.619 1.00 49.31 91 GLY A N 1
ATOM 704 C CA . GLY A 1 91 ? -29.309 -14.808 26.640 1.00 49.31 91 GLY A CA 1
ATOM 705 C C . GLY A 1 91 ? -29.499 -15.396 28.045 1.00 49.31 91 GLY A C 1
ATOM 706 O O . GLY A 1 91 ? -30.506 -16.044 28.310 1.00 49.31 91 GLY A O 1
ATOM 707 N N . ALA A 1 92 ? -28.574 -15.135 28.975 1.00 47.53 92 ALA A N 1
ATOM 708 C CA . ALA A 1 92 ? -28.738 -15.509 30.381 1.00 47.53 92 ALA A CA 1
ATOM 709 C C . ALA A 1 92 ? -29.734 -14.596 31.124 1.00 47.53 92 ALA A C 1
ATOM 711 O O . ALA A 1 92 ? -30.436 -15.049 32.026 1.00 47.53 92 ALA A O 1
ATOM 712 N N . ALA A 1 93 ? -29.827 -13.319 30.735 1.00 45.81 93 ALA A N 1
ATOM 713 C CA . ALA A 1 93 ? -30.766 -12.365 31.325 1.00 45.81 93 ALA A CA 1
ATOM 714 C C . ALA A 1 93 ? -32.221 -12.571 30.859 1.00 45.81 93 ALA A C 1
ATOM 716 O O . ALA A 1 93 ? -33.138 -12.229 31.601 1.00 45.81 93 ALA A O 1
ATOM 717 N N . SER A 1 94 ? -32.450 -13.146 29.673 1.00 46.16 94 SER A N 1
ATOM 718 C CA . SER A 1 94 ? -33.793 -13.451 29.153 1.00 46.16 94 SER A CA 1
ATOM 719 C C . SER A 1 94 ? -34.357 -14.803 29.612 1.00 46.16 94 SER A C 1
ATOM 721 O O . SER A 1 94 ? -35.548 -15.051 29.445 1.00 46.16 94 SER A O 1
ATOM 723 N N . ALA A 1 95 ? -33.550 -15.661 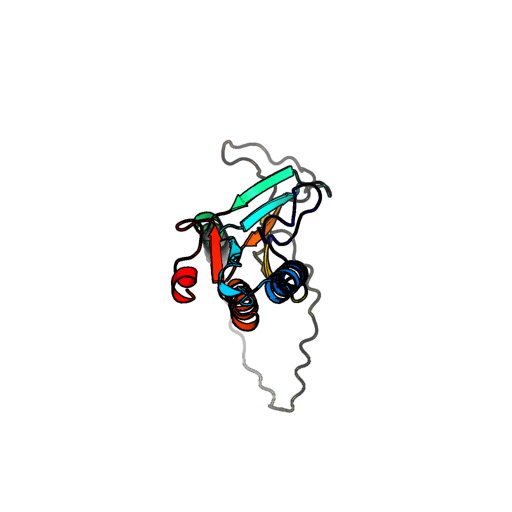30.245 1.00 44.44 95 ALA A N 1
ATOM 724 C CA . ALA A 1 95 ? -33.993 -16.951 30.786 1.00 44.44 95 ALA A CA 1
ATOM 725 C C . ALA A 1 95 ? -34.752 -16.847 32.131 1.00 44.44 95 ALA A C 1
ATOM 727 O O . ALA A 1 95 ? -35.120 -17.870 32.703 1.00 44.44 95 ALA A O 1
ATOM 728 N N . SER A 1 96 ? -34.996 -15.634 32.649 1.00 43.78 96 SER A N 1
ATOM 729 C CA . SER A 1 96 ? -35.680 -15.395 33.932 1.00 43.78 96 SER A CA 1
ATOM 730 C C . SER A 1 96 ? -37.093 -14.801 33.821 1.00 43.78 96 SER A C 1
ATOM 732 O O . SER A 1 96 ? -37.683 -14.460 34.844 1.00 43.78 96 SER A O 1
ATOM 734 N N . SER A 1 97 ? -37.686 -14.723 32.625 1.00 44.06 97 SER A N 1
ATOM 735 C CA . SER A 1 97 ? -39.092 -14.323 32.460 1.00 44.06 97 SER A CA 1
ATOM 736 C C . SER A 1 97 ? -39.923 -15.416 31.782 1.00 44.06 97 SER A C 1
ATOM 738 O O . SER A 1 97 ? -40.280 -15.305 30.610 1.00 44.06 97 SER A O 1
ATOM 740 N N . SER A 1 98 ? -40.237 -16.482 32.524 1.00 37.16 98 SER A N 1
ATOM 741 C CA . SER A 1 98 ? -41.369 -17.359 32.211 1.00 37.16 98 SER A CA 1
ATOM 742 C C . SER A 1 98 ? -42.650 -16.711 32.742 1.00 37.16 98 SER A C 1
ATOM 744 O O . SER A 1 98 ? -42.847 -16.626 33.954 1.00 37.16 98 SER A O 1
ATOM 746 N N . GLY A 1 99 ? -43.497 -16.234 31.836 1.00 34.59 99 GLY A N 1
ATOM 747 C CA . GLY A 1 99 ? -44.845 -15.764 32.127 1.00 34.59 99 GLY A CA 1
ATOM 748 C C . GLY A 1 99 ? -45.695 -15.924 30.876 1.00 34.59 99 GLY A C 1
ATOM 749 O O . GLY A 1 99 ? -45.447 -15.255 29.875 1.00 34.59 99 GLY A O 1
ATOM 750 N N . ASP A 1 100 ? -46.626 -16.868 30.939 1.00 36.84 100 ASP A N 1
ATOM 751 C CA . ASP A 1 100 ? -47.538 -17.287 29.881 1.00 36.84 100 ASP A CA 1
ATOM 752 C C . ASP A 1 100 ? -48.395 -16.141 29.322 1.00 36.84 100 ASP A C 1
ATOM 754 O O . ASP A 1 100 ? -48.933 -15.328 30.075 1.00 36.84 100 ASP A O 1
ATOM 758 N N . ALA A 1 101 ? -48.592 -16.131 28.000 1.00 33.38 101 ALA A N 1
ATOM 759 C CA . ALA A 1 101 ? -49.746 -15.496 27.366 1.00 33.38 101 ALA A CA 1
ATOM 760 C C . ALA A 1 101 ? -50.016 -16.131 25.991 1.00 33.38 101 ALA A C 1
ATOM 762 O O . ALA A 1 101 ? -49.332 -15.853 25.005 1.00 33.38 101 ALA A O 1
ATOM 763 N N . GLU A 1 102 ? -51.033 -16.992 25.943 1.00 31.73 102 GLU A N 1
ATOM 764 C CA . GLU A 1 102 ? -51.743 -17.373 24.720 1.00 31.73 102 GLU A CA 1
ATOM 765 C C . GLU A 1 102 ? -52.451 -16.152 24.102 1.00 31.73 102 GLU A C 1
ATOM 767 O O . GLU A 1 102 ? -52.941 -15.285 24.829 1.00 31.73 102 GLU A O 1
ATOM 772 N N . GLY A 1 103 ? -52.578 -16.095 22.768 1.00 28.34 103 GLY A N 1
ATOM 773 C CA . GLY A 1 103 ? -53.433 -15.083 22.137 1.00 28.34 103 GLY A CA 1
ATOM 774 C C . GLY A 1 103 ? -53.318 -14.898 20.622 1.00 28.34 103 GLY A C 1
ATOM 775 O O . GLY A 1 103 ? -52.679 -13.959 20.170 1.00 28.34 103 GLY A O 1
ATOM 776 N N . ALA A 1 104 ? -54.048 -15.744 19.890 1.00 29.36 104 ALA A N 1
ATOM 777 C CA . ALA A 1 104 ? -54.863 -15.454 18.697 1.00 29.36 104 ALA A CA 1
ATOM 778 C C . ALA A 1 104 ? -54.255 -14.978 17.349 1.00 29.36 104 ALA A C 1
ATOM 780 O O . ALA A 1 104 ? -53.497 -14.021 17.226 1.00 29.36 104 ALA A O 1
ATOM 781 N N . CYS A 1 105 ? -54.752 -15.652 16.304 1.00 27.44 105 CYS A N 1
ATOM 782 C CA . CYS A 1 105 ? -54.621 -15.396 14.872 1.00 27.44 105 CYS A CA 1
ATOM 783 C C . CYS A 1 105 ? -55.344 -14.123 14.386 1.00 27.44 105 CYS A C 1
ATOM 785 O O . CYS A 1 105 ? -56.392 -13.757 14.912 1.00 27.44 105 CYS A O 1
ATOM 787 N N . GLY A 1 106 ? -54.875 -13.564 13.264 1.00 28.38 106 GLY A N 1
ATOM 788 C CA . GLY A 1 106 ? -55.639 -12.650 12.403 1.00 28.38 106 GLY A CA 1
ATOM 789 C C . GLY A 1 106 ? -54.842 -12.265 11.152 1.00 28.38 106 GLY A C 1
ATOM 790 O O . GLY A 1 106 ? -53.770 -11.683 11.275 1.00 28.38 106 GLY A O 1
ATOM 791 N N . GLY A 1 107 ? -55.325 -12.661 9.969 1.00 28.00 107 GLY A N 1
ATOM 792 C CA . GLY A 1 107 ? -54.645 -12.502 8.675 1.00 28.00 107 GLY A CA 1
ATOM 793 C C . GLY A 1 107 ? -54.837 -11.145 7.984 1.00 28.00 107 GLY A C 1
ATOM 794 O O . GLY A 1 107 ? -55.585 -10.295 8.458 1.00 28.00 107 GLY A O 1
ATOM 795 N N . GLY A 1 108 ? -54.176 -10.982 6.830 1.00 26.66 108 GLY A N 1
ATOM 796 C CA . GLY A 1 108 ? -54.376 -9.843 5.926 1.00 26.66 108 GLY A CA 1
ATOM 797 C C . GLY A 1 108 ? -53.275 -9.655 4.871 1.00 26.66 108 GLY A C 1
ATOM 798 O O . GLY A 1 108 ? -52.366 -8.865 5.080 1.00 26.66 108 GLY A O 1
ATOM 799 N N . GLU A 1 109 ? -53.406 -10.412 3.779 1.00 28.47 109 GLU A N 1
ATOM 800 C CA . GLU A 1 109 ? -53.148 -10.097 2.357 1.00 28.47 109 GLU A CA 1
ATOM 801 C C . GLU A 1 109 ? -51.787 -9.600 1.813 1.00 28.47 109 GLU A C 1
ATOM 803 O O . GLU A 1 109 ? -51.131 -8.675 2.286 1.00 28.47 109 GLU A O 1
ATOM 808 N N . GLU A 1 110 ? -51.427 -10.250 0.700 1.00 30.17 110 GLU A N 1
ATOM 809 C CA . GLU A 1 110 ? -50.310 -9.995 -0.203 1.00 30.17 110 GLU A CA 1
ATOM 810 C C . GLU A 1 110 ? -50.550 -8.781 -1.115 1.00 30.17 110 GLU A C 1
ATOM 812 O O . GLU A 1 110 ? -51.631 -8.590 -1.666 1.00 30.17 110 GLU A O 1
ATOM 817 N N . GLY A 1 111 ? -49.480 -8.031 -1.387 1.00 28.89 111 GLY A N 1
ATOM 818 C CA . GLY A 1 111 ? -49.420 -7.039 -2.460 1.00 28.89 111 GLY A CA 1
ATOM 819 C C . GLY A 1 111 ? -47.976 -6.628 -2.740 1.00 28.89 111 GLY A C 1
ATOM 820 O O . GLY A 1 111 ? -47.435 -5.739 -2.089 1.00 28.89 111 GLY A O 1
ATOM 821 N N . ARG A 1 112 ? -47.329 -7.321 -3.683 1.00 30.33 112 ARG A N 1
ATOM 822 C CA . ARG A 1 112 ? -45.997 -7.009 -4.226 1.00 30.33 112 ARG A CA 1
ATOM 823 C C . ARG A 1 112 ? -46.104 -5.877 -5.256 1.00 30.33 112 ARG A C 1
ATOM 825 O O . ARG A 1 112 ? -46.828 -6.054 -6.225 1.00 30.33 112 ARG A O 1
ATOM 832 N N . ASP A 1 113 ? -45.291 -4.828 -5.128 1.00 29.78 113 ASP A N 1
ATOM 833 C CA . ASP A 1 113 ? -44.460 -4.341 -6.242 1.00 29.78 113 ASP A CA 1
ATOM 834 C C . ASP A 1 113 ? -43.272 -3.511 -5.722 1.00 29.78 113 ASP A C 1
ATOM 836 O O . ASP A 1 113 ? -43.302 -2.937 -4.633 1.00 29.78 113 ASP A O 1
ATOM 840 N N . GLY A 1 114 ? -42.175 -3.559 -6.469 1.00 41.78 114 GLY A N 1
ATOM 841 C CA . GLY A 1 114 ? -40.823 -3.238 -6.055 1.00 41.78 114 GLY A CA 1
ATOM 842 C C . GLY A 1 114 ? -40.448 -1.763 -6.154 1.00 41.78 114 GLY A C 1
ATOM 843 O O . GLY A 1 114 ? -40.489 -1.152 -7.212 1.00 41.78 114 GLY A O 1
ATOM 844 N N . SER A 1 115 ? -39.913 -1.239 -5.055 1.00 29.50 115 SER A N 1
ATOM 845 C CA . SER A 1 115 ? -38.857 -0.224 -5.071 1.00 29.50 115 SER A CA 1
ATOM 846 C C . SER A 1 115 ? -38.188 -0.216 -3.701 1.00 29.50 115 SER A C 1
ATOM 848 O O . SER A 1 115 ? -38.630 0.443 -2.763 1.00 29.50 115 SER A O 1
ATOM 850 N N . ARG A 1 116 ? -37.139 -1.028 -3.538 1.00 29.00 116 ARG A N 1
ATOM 851 C CA . ARG A 1 116 ? -36.293 -0.978 -2.341 1.00 29.00 116 ARG A CA 1
ATOM 852 C C . ARG A 1 116 ? -35.202 0.059 -2.563 1.00 29.00 116 ARG A C 1
ATOM 854 O O . ARG A 1 116 ? -34.057 -0.280 -2.843 1.00 29.00 116 ARG A O 1
ATOM 861 N N . THR A 1 117 ? -35.555 1.328 -2.400 1.00 29.80 117 THR A N 1
ATOM 862 C CA . THR A 1 117 ? -34.576 2.318 -1.961 1.00 29.80 117 THR A CA 1
ATOM 863 C C . THR A 1 117 ? -34.279 2.006 -0.495 1.00 29.80 117 THR A C 1
ATOM 865 O O . THR A 1 117 ? -35.124 2.138 0.389 1.00 29.80 117 THR A O 1
ATOM 868 N N . CYS A 1 118 ? -33.086 1.489 -0.213 1.00 26.52 118 CYS A N 1
ATOM 869 C CA . CYS A 1 118 ? -32.624 1.342 1.160 1.00 26.52 118 CYS A CA 1
ATOM 870 C C . CYS A 1 118 ? -32.320 2.739 1.712 1.00 26.52 118 CYS A C 1
ATOM 872 O O . CYS A 1 118 ? -31.212 3.258 1.587 1.00 26.52 118 CYS A O 1
ATOM 874 N N . ALA A 1 119 ? -33.352 3.361 2.285 1.00 26.67 119 ALA A N 1
ATOM 875 C CA . ALA A 1 119 ? -33.237 4.552 3.101 1.00 26.67 119 ALA A CA 1
ATOM 876 C C . ALA A 1 119 ? -32.245 4.281 4.238 1.00 26.67 119 ALA A C 1
ATOM 878 O O . ALA A 1 119 ? -32.368 3.306 4.985 1.00 26.67 119 ALA A O 1
ATOM 879 N N . ALA A 1 120 ? -31.242 5.149 4.347 1.00 29.73 120 ALA A N 1
ATOM 880 C CA . ALA A 1 120 ? -30.306 5.160 5.451 1.00 29.73 120 ALA A CA 1
ATOM 881 C C . ALA A 1 120 ? -31.081 5.397 6.752 1.00 29.73 120 ALA A C 1
ATOM 883 O O . ALA A 1 120 ? -31.487 6.517 7.056 1.00 29.73 120 ALA A O 1
ATOM 884 N N . ALA A 1 121 ? -31.289 4.334 7.527 1.00 29.20 121 ALA A N 1
ATOM 885 C CA . ALA A 1 121 ? -31.779 4.460 8.884 1.00 29.20 121 ALA A CA 1
ATOM 886 C C . ALA A 1 121 ? -30.690 5.141 9.723 1.00 29.20 121 ALA A C 1
ATOM 888 O O . ALA A 1 121 ? -29.680 4.539 10.101 1.00 29.20 121 ALA A O 1
ATOM 889 N N . SER A 1 122 ? -30.907 6.423 10.008 1.00 38.66 122 SER A N 1
ATOM 890 C CA . SER A 1 122 ? -30.245 7.180 11.062 1.00 38.66 122 SER A CA 1
ATOM 891 C C . SER A 1 122 ? -30.637 6.595 12.423 1.00 38.66 122 SER A C 1
ATOM 893 O O . SER A 1 122 ? -31.495 7.119 13.128 1.00 38.66 122 SER A O 1
ATOM 895 N N . GLY A 1 123 ? -30.037 5.460 12.777 1.00 26.33 123 GLY A N 1
ATOM 896 C CA . GLY A 1 123 ? -30.202 4.808 14.070 1.00 26.33 123 GLY A CA 1
ATOM 897 C C . GLY A 1 123 ? -29.090 5.223 15.023 1.00 26.33 123 GLY A C 1
ATOM 898 O O . GLY A 1 123 ? -28.028 4.602 15.056 1.00 26.33 123 GLY A O 1
ATOM 899 N N . GLY A 1 124 ? -29.331 6.278 15.803 1.00 35.38 124 GLY A N 1
ATOM 900 C CA . GLY A 1 124 ? -28.535 6.609 16.982 1.00 35.38 124 GLY A CA 1
ATOM 901 C C . GLY A 1 124 ? -28.714 5.538 18.059 1.00 35.38 124 GLY A C 1
ATOM 902 O O . GLY A 1 124 ? -29.594 5.651 18.903 1.00 35.38 124 GLY A O 1
ATOM 903 N N . GLY A 1 125 ? -27.889 4.491 18.008 1.00 28.28 125 GLY A N 1
ATOM 904 C CA . GLY A 1 125 ? -27.798 3.436 19.018 1.00 28.28 125 GLY A CA 1
ATOM 905 C C . GLY A 1 125 ? -26.670 3.708 20.017 1.00 28.28 125 GLY A C 1
ATOM 906 O O . GLY A 1 125 ? -25.533 3.987 19.640 1.00 28.28 125 GLY A O 1
ATOM 907 N N . ASN A 1 126 ? -27.008 3.660 21.300 1.00 33.41 126 ASN A N 1
ATOM 908 C CA . ASN A 1 126 ? -26.205 4.072 22.448 1.00 33.41 126 ASN A CA 1
ATOM 909 C C . ASN A 1 126 ? -25.053 3.085 22.763 1.00 33.41 126 ASN A C 1
ATOM 911 O O . ASN A 1 126 ? -25.289 1.908 22.989 1.00 33.41 126 ASN A O 1
ATOM 915 N N . ALA A 1 127 ? -23.824 3.609 22.820 1.00 39.66 127 ALA A N 1
ATOM 916 C CA .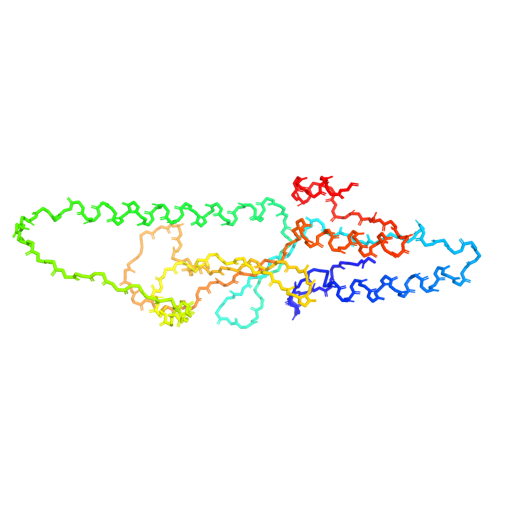 ALA A 1 127 ? -22.677 3.191 23.643 1.00 39.66 127 ALA A CA 1
ATOM 917 C C . ALA A 1 127 ? -22.510 1.695 24.020 1.00 39.66 127 ALA A C 1
ATOM 919 O O . ALA A 1 127 ? -22.666 1.329 25.185 1.00 39.66 127 ALA A O 1
ATOM 920 N N . GLY A 1 128 ? -22.048 0.896 23.057 1.00 41.09 128 GLY A N 1
ATOM 921 C CA . GLY A 1 128 ? -21.178 -0.275 23.250 1.00 41.09 128 GLY A CA 1
ATOM 922 C C . GLY A 1 128 ? -19.875 -0.051 22.465 1.00 41.09 128 GLY A C 1
ATOM 923 O O . GLY A 1 128 ? -19.810 0.900 21.679 1.00 41.09 128 GLY A O 1
ATOM 924 N N . ALA A 1 129 ? -18.828 -0.851 22.685 1.00 52.88 129 ALA A N 1
ATOM 925 C CA . ALA A 1 129 ? -17.569 -0.768 21.930 1.00 52.88 129 ALA A CA 1
ATOM 926 C C . ALA A 1 129 ? -17.837 -0.592 20.420 1.00 52.88 129 ALA A C 1
ATOM 928 O O . ALA A 1 129 ? -18.716 -1.234 19.842 1.00 52.88 129 ALA A O 1
ATOM 929 N N . GLY A 1 130 ? -17.161 0.366 19.782 1.00 67.56 130 GLY A N 1
ATOM 930 C CA . GLY A 1 130 ? -17.514 0.776 18.427 1.00 67.56 130 GLY A CA 1
ATOM 931 C C . GLY A 1 130 ? -17.161 -0.320 17.433 1.00 67.56 130 GLY A C 1
ATOM 932 O O . GLY A 1 130 ? -15.982 -0.472 17.129 1.00 67.56 130 GLY A O 1
ATOM 933 N N . ARG A 1 131 ? -18.180 -1.033 16.924 1.00 83.44 131 ARG A N 1
ATOM 934 C CA . ARG A 1 131 ? -18.075 -2.097 15.908 1.00 83.44 131 ARG A CA 1
ATOM 935 C C . ARG A 1 131 ? -17.000 -1.772 14.864 1.00 83.44 131 ARG A C 1
ATOM 937 O O . ARG A 1 131 ? -17.067 -0.714 14.230 1.00 83.44 131 ARG A O 1
ATOM 944 N N . LEU A 1 132 ? -16.078 -2.715 14.659 1.00 91.81 132 LEU A N 1
ATOM 945 C CA . LEU A 1 132 ? -15.087 -2.682 13.587 1.00 91.81 132 LEU A CA 1
ATOM 946 C C . LEU A 1 132 ? -15.750 -2.423 12.234 1.00 91.81 132 LEU A C 1
ATOM 948 O O . LEU A 1 132 ? -16.696 -3.110 11.847 1.00 91.81 132 LEU A O 1
ATOM 952 N N . ARG A 1 133 ? -15.231 -1.442 11.500 1.00 93.19 133 ARG A N 1
ATOM 953 C CA . ARG A 1 133 ? -15.601 -1.183 10.109 1.00 93.19 133 ARG A CA 1
ATOM 954 C C . ARG A 1 133 ? -14.366 -1.275 9.235 1.00 93.19 133 ARG A C 1
ATOM 956 O O . ARG A 1 133 ? -13.366 -0.622 9.518 1.00 93.19 133 ARG A O 1
ATOM 963 N N . MET A 1 134 ? -14.477 -2.042 8.163 1.00 94.88 134 MET A N 1
ATOM 964 C CA . MET A 1 134 ? -13.519 -2.065 7.067 1.00 94.88 134 MET A CA 1
ATOM 965 C C . MET A 1 134 ? -14.074 -1.200 5.934 1.00 94.88 134 MET A C 1
ATOM 967 O O . MET A 1 134 ? -15.251 -1.319 5.593 1.00 94.88 134 MET A O 1
ATOM 971 N N . GLN A 1 135 ? -13.255 -0.309 5.388 1.00 96.38 135 GLN A N 1
ATOM 972 C CA . GLN A 1 135 ? -13.646 0.624 4.337 1.00 96.38 135 GLN A CA 1
ATOM 973 C C . GLN A 1 135 ? -12.595 0.632 3.230 1.00 96.38 135 GLN A C 1
ATOM 975 O O . GLN A 1 135 ? -11.421 0.848 3.511 1.00 96.38 135 GLN A O 1
ATOM 980 N N . TRP A 1 136 ? -13.026 0.451 1.984 1.00 96.94 136 TRP A N 1
ATOM 981 C CA . TRP A 1 136 ? -12.208 0.749 0.813 1.00 96.94 136 TRP A CA 1
ATOM 982 C C . TRP A 1 136 ? -12.150 2.260 0.575 1.00 96.94 136 TRP A C 1
ATOM 984 O O . TRP A 1 136 ? -13.166 2.949 0.687 1.00 96.94 136 TRP A O 1
ATOM 994 N N . LEU A 1 137 ? -10.960 2.772 0.282 1.00 97.38 137 LEU A N 1
ATOM 995 C CA . LEU A 1 137 ? -10.716 4.175 -0.030 1.00 97.38 137 LEU A CA 1
ATOM 996 C C . LEU A 1 137 ? -10.415 4.295 -1.524 1.00 97.38 137 LEU A C 1
ATOM 998 O O . LEU A 1 137 ? -9.304 3.986 -1.949 1.00 97.38 137 LEU A O 1
ATOM 1002 N N . ASP A 1 138 ? -11.388 4.746 -2.316 1.00 96.44 138 ASP A N 1
ATOM 1003 C CA . ASP A 1 138 ? -11.269 4.799 -3.782 1.00 96.44 138 ASP A CA 1
ATOM 1004 C C . ASP A 1 138 ? -10.109 5.675 -4.271 1.00 96.44 138 ASP A C 1
ATOM 1006 O O . ASP A 1 138 ? -9.447 5.335 -5.254 1.00 96.44 138 ASP A O 1
ATOM 1010 N N . GLU A 1 139 ? -9.833 6.773 -3.562 1.00 95.06 139 GLU A N 1
ATOM 1011 C CA . GLU A 1 139 ? -8.774 7.727 -3.906 1.00 95.06 139 GLU A CA 1
ATOM 1012 C C . GLU A 1 139 ? -7.375 7.128 -3.727 1.00 95.06 139 GLU A C 1
ATOM 1014 O O . GLU A 1 139 ? -6.520 7.264 -4.599 1.00 95.06 139 GLU A O 1
ATOM 1019 N N . SER A 1 140 ? -7.125 6.440 -2.610 1.00 97.06 140 SER A N 1
ATOM 1020 C CA . SER A 1 140 ? -5.815 5.845 -2.323 1.00 97.06 140 SER A CA 1
ATOM 1021 C C . SER A 1 140 ? -5.691 4.399 -2.798 1.00 97.06 140 SER A C 1
ATOM 1023 O O . SER A 1 140 ? -4.577 3.871 -2.853 1.00 97.06 140 SER A O 1
ATOM 1025 N N . ARG A 1 141 ? -6.815 3.748 -3.123 1.00 97.62 141 ARG A N 1
ATOM 1026 C CA . ARG A 1 141 ? -6.923 2.312 -3.420 1.00 97.62 141 ARG A CA 1
ATOM 1027 C C . ARG A 1 141 ? -6.323 1.459 -2.303 1.00 97.62 141 ARG A C 1
ATOM 1029 O O . ARG A 1 141 ? -5.495 0.585 -2.558 1.00 97.62 141 ARG A O 1
ATOM 1036 N N . GLU A 1 142 ? -6.691 1.775 -1.063 1.00 95.19 142 GLU A N 1
ATOM 1037 C CA . GLU A 1 142 ? -6.287 1.055 0.153 1.00 95.19 142 GLU A CA 1
ATOM 1038 C C . GLU A 1 142 ? -7.487 0.809 1.073 1.00 95.19 142 GLU A C 1
ATOM 1040 O O . GLU A 1 142 ? -8.533 1.443 0.934 1.00 95.19 142 GLU A O 1
ATOM 1045 N N . HIS A 1 143 ? -7.331 -0.107 2.029 1.00 95.75 143 HIS A N 1
ATOM 1046 C CA . HIS A 1 143 ? -8.342 -0.362 3.049 1.00 95.75 143 HIS A CA 1
ATOM 1047 C C . HIS A 1 143 ? -7.997 0.332 4.367 1.00 95.75 143 HIS A C 1
ATOM 1049 O O . HIS A 1 143 ? -6.857 0.310 4.830 1.00 95.75 143 HIS A O 1
ATOM 1055 N N . LEU A 1 144 ? -9.028 0.889 4.997 1.00 97.12 144 LEU A N 1
ATOM 1056 C CA . LEU A 1 144 ? -8.998 1.431 6.345 1.00 97.12 144 LEU A CA 1
ATOM 1057 C C . LEU A 1 144 ? -9.871 0.582 7.268 1.00 97.12 144 LEU A C 1
ATOM 1059 O O . LEU A 1 144 ? -11.083 0.455 7.071 1.00 97.12 144 LEU A O 1
ATOM 1063 N N . PHE A 1 145 ? -9.258 0.068 8.324 1.00 96.62 145 PHE A N 1
ATOM 1064 C CA . PHE A 1 145 ? -9.917 -0.603 9.432 1.00 96.62 145 PHE A CA 1
ATOM 1065 C C . PHE A 1 145 ? -10.076 0.398 10.575 1.00 96.62 145 PHE A C 1
ATOM 1067 O O . PHE A 1 145 ? -9.101 0.969 11.057 1.00 96.62 145 PHE A O 1
ATOM 1074 N N . ARG A 1 146 ? -11.315 0.647 11.003 1.00 95.38 146 ARG A N 1
ATOM 1075 C CA . ARG A 1 146 ? -11.618 1.612 12.065 1.00 95.38 146 ARG A CA 1
ATOM 1076 C C . ARG A 1 146 ? -12.503 1.005 13.141 1.00 95.38 146 ARG A C 1
ATOM 1078 O O . ARG A 1 146 ? -13.524 0.392 12.834 1.00 95.38 146 ARG A O 1
ATOM 1085 N N . TRP A 1 147 ? -12.156 1.235 14.399 1.00 93.75 147 TRP A N 1
ATOM 1086 C CA . TRP A 1 147 ? -12.977 0.853 15.549 1.00 93.75 147 TRP A CA 1
ATOM 1087 C C . TRP A 1 147 ? -12.805 1.853 16.692 1.00 93.75 147 TRP A C 1
ATOM 1089 O O . TRP A 1 147 ? -11.977 2.771 16.629 1.00 93.75 147 TRP A O 1
ATOM 1099 N N . ARG A 1 148 ? -13.644 1.720 17.723 1.00 90.19 148 ARG A N 1
ATOM 1100 C CA . ARG A 1 148 ? -13.485 2.473 18.970 1.00 90.19 148 ARG A CA 1
ATOM 1101 C C . ARG A 1 148 ? -13.413 1.527 20.150 1.00 90.19 148 ARG A C 1
ATOM 1103 O O . ARG A 1 148 ? -14.363 0.787 20.392 1.00 90.19 148 ARG A O 1
ATOM 1110 N N . GLU A 1 149 ? -12.346 1.639 20.920 1.00 85.50 149 GLU A N 1
ATOM 1111 C CA . GLU A 1 149 ? -12.240 0.982 22.212 1.00 85.50 149 GLU A CA 1
ATOM 1112 C C . GLU A 1 149 ? -12.875 1.875 23.283 1.00 85.50 149 GLU A C 1
ATOM 1114 O O . GLU A 1 149 ? -12.611 3.088 23.323 1.00 85.50 149 GLU A O 1
ATOM 1119 N N . PRO A 1 150 ? -13.725 1.324 24.163 1.00 76.12 150 PRO A N 1
ATOM 1120 C CA . PRO A 1 150 ? -14.114 2.017 25.378 1.00 76.12 150 PRO A CA 1
ATOM 1121 C C . PRO A 1 150 ? -12.862 2.462 26.137 1.00 76.12 150 PRO A C 1
ATOM 1123 O O . PRO A 1 150 ? -11.824 1.810 26.105 1.00 76.12 150 PRO A O 1
ATOM 1126 N N . ARG A 1 151 ? -12.940 3.596 26.832 1.00 68.25 151 ARG A N 1
ATOM 1127 C CA . ARG A 1 151 ? -11.870 3.959 27.759 1.00 68.25 151 ARG A CA 1
ATOM 1128 C C . ARG A 1 151 ? -11.901 2.936 28.893 1.00 68.25 151 ARG A C 1
ATOM 1130 O O . ARG A 1 151 ? -12.896 2.912 29.614 1.00 68.25 151 ARG A O 1
ATOM 1137 N N . ASP A 1 152 ? -10.852 2.127 29.020 1.00 60.44 152 ASP A N 1
ATOM 1138 C CA . ASP A 1 152 ? -10.732 1.113 30.068 1.00 60.44 152 ASP A CA 1
ATOM 1139 C C . ASP A 1 152 ? -11.141 1.693 31.435 1.00 60.44 152 ASP A C 1
ATOM 1141 O O . ASP A 1 152 ? -10.534 2.638 31.950 1.00 60.44 152 ASP A O 1
ATOM 1145 N N . GLY A 1 153 ? -12.187 1.124 32.037 1.00 49.59 153 GLY A N 1
ATOM 1146 C CA . GLY A 1 153 ? -12.168 0.903 33.476 1.00 49.59 153 GLY A CA 1
ATOM 1147 C C . GLY A 1 153 ? -11.258 -0.301 33.659 1.00 49.59 153 GLY A C 1
ATOM 1148 O O . GLY A 1 153 ? -11.625 -1.377 33.208 1.00 49.59 153 GLY A O 1
ATOM 1149 N N . GLY A 1 154 ? -10.044 -0.088 34.172 1.00 38.59 154 GLY A N 1
ATOM 1150 C CA . GLY A 1 154 ? -8.956 -1.066 34.138 1.00 38.59 154 GLY A CA 1
ATOM 1151 C C . GLY A 1 154 ? -9.383 -2.502 34.451 1.00 38.59 154 GLY A C 1
ATOM 1152 O O . GLY A 1 154 ? -10.131 -2.759 35.393 1.00 38.59 154 GLY A O 1
ATOM 1153 N N . SER A 1 155 ? -8.860 -3.441 33.665 1.00 40.41 155 SER A N 1
ATOM 1154 C CA . SER A 1 155 ? -8.844 -4.855 34.023 1.00 40.41 155 SER A CA 1
ATOM 1155 C C . SER A 1 155 ? -7.997 -5.019 35.290 1.00 40.41 155 SER A C 1
ATOM 1157 O O . SER A 1 155 ? -6.775 -5.106 35.216 1.00 40.41 155 SER A O 1
ATOM 1159 N N . GLY A 1 156 ? -8.639 -4.977 36.458 1.00 35.91 156 GLY A N 1
ATOM 1160 C CA . GLY A 1 156 ? -7.999 -5.186 37.755 1.00 35.91 156 GLY A CA 1
ATOM 1161 C C . GLY A 1 156 ? -8.531 -4.263 38.849 1.00 35.91 156 GLY A C 1
ATOM 1162 O O . GLY A 1 156 ? -8.111 -3.116 38.963 1.00 35.91 156 GLY A O 1
ATOM 1163 N N . GLY A 1 157 ? -9.404 -4.803 39.701 1.00 33.03 157 GLY A N 1
ATOM 1164 C CA . GLY A 1 157 ? -9.763 -4.200 40.985 1.00 33.03 157 GLY A CA 1
ATOM 1165 C C . GLY A 1 157 ? -11.155 -3.578 41.021 1.00 33.03 157 GLY A C 1
ATOM 1166 O O . GLY A 1 157 ? -11.431 -2.564 40.387 1.00 33.03 157 GLY A O 1
ATOM 1167 N N . GLN A 1 158 ? -12.020 -4.186 41.833 1.00 38.91 158 GLN A N 1
ATOM 1168 C CA . GLN A 1 158 ? -13.290 -3.633 42.296 1.00 38.91 158 GLN A CA 1
ATOM 1169 C C . GLN A 1 158 ? -13.126 -2.157 42.695 1.00 38.91 158 GLN A C 1
ATOM 1171 O O . GLN A 1 158 ? -12.511 -1.872 43.721 1.00 38.91 158 GLN A O 1
ATOM 1176 N N . GLN A 1 159 ? -13.701 -1.214 41.945 1.00 33.84 159 GLN A N 1
ATOM 1177 C CA . GLN A 1 159 ? -13.898 0.146 42.447 1.00 33.84 159 GLN A CA 1
ATOM 1178 C C . GLN A 1 159 ? -15.252 0.727 42.043 1.00 33.84 159 GLN A C 1
ATOM 1180 O O . GLN A 1 159 ? -15.746 0.563 40.931 1.00 33.84 159 GLN A O 1
ATOM 1185 N N . LYS A 1 160 ? -15.828 1.378 43.055 1.00 34.47 160 LYS A N 1
ATOM 1186 C CA . LYS A 1 160 ? -17.178 1.913 43.209 1.00 34.47 160 LYS A CA 1
ATOM 1187 C C . LYS A 1 160 ? -17.696 2.703 42.006 1.00 34.47 160 LYS A C 1
ATOM 1189 O O . LYS A 1 160 ? -16.981 3.482 41.380 1.00 34.47 160 LYS A O 1
ATOM 1194 N N . ALA A 1 161 ? -19.001 2.550 41.785 1.00 36.62 161 ALA A N 1
ATOM 1195 C CA . ALA A 1 161 ? -19.819 3.320 40.864 1.00 36.62 161 ALA A CA 1
ATOM 1196 C C . ALA A 1 161 ? -19.891 4.802 41.276 1.00 36.62 161 ALA A C 1
ATOM 1198 O O . ALA A 1 161 ? -20.852 5.251 41.893 1.00 36.62 161 ALA A O 1
ATOM 1199 N N . GLU A 1 162 ? -18.876 5.578 40.910 1.00 36.62 162 GLU A N 1
ATOM 1200 C CA . GLU A 1 162 ? -19.013 7.021 40.747 1.00 36.62 162 GLU A CA 1
ATOM 1201 C C . GLU A 1 162 ? -19.286 7.337 39.278 1.00 36.62 162 GLU A C 1
ATOM 1203 O O . GLU A 1 162 ? -18.682 6.772 38.364 1.00 36.62 162 GLU A O 1
ATOM 1208 N N . LYS A 1 163 ? -20.234 8.250 39.061 1.00 42.47 163 LYS A N 1
ATOM 1209 C CA . LYS A 1 163 ? -20.777 8.689 37.771 1.00 42.47 163 LYS A CA 1
ATOM 1210 C C . LYS A 1 163 ? -19.688 9.406 36.947 1.00 42.47 163 LYS A C 1
ATOM 1212 O O . LYS A 1 163 ? -19.705 10.624 36.793 1.00 42.47 163 LYS A O 1
ATOM 1217 N N . LYS A 1 164 ? -18.702 8.665 36.427 1.00 43.41 164 LYS A N 1
ATOM 1218 C CA . LYS A 1 164 ? -17.647 9.191 35.549 1.00 43.41 164 LYS A CA 1
ATOM 1219 C C . LYS A 1 164 ? -18.292 9.701 34.263 1.00 43.41 164 LYS A C 1
ATOM 1221 O O . LYS A 1 164 ? -18.964 8.950 33.555 1.00 43.41 164 LYS A O 1
ATOM 1226 N N . LYS A 1 165 ? -18.068 10.984 33.946 1.00 44.22 165 LYS A N 1
ATOM 1227 C CA . LYS A 1 165 ? -18.366 11.572 32.630 1.00 44.22 165 LYS A CA 1
ATOM 1228 C C . LYS A 1 165 ? -17.890 10.592 31.553 1.00 44.22 165 LYS A C 1
ATOM 1230 O O . LYS A 1 165 ? -16.696 10.302 31.495 1.00 44.22 165 LYS A O 1
ATOM 1235 N N . ARG A 1 166 ? -18.816 10.080 30.732 1.00 50.53 166 ARG A N 1
ATOM 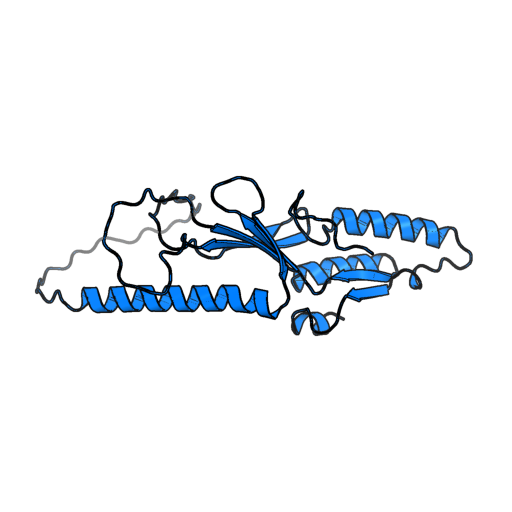1236 C CA . ARG A 1 166 ? -18.533 9.218 29.573 1.00 50.53 166 ARG A CA 1
ATOM 1237 C C . ARG A 1 166 ? -17.610 9.971 28.608 1.00 50.53 166 ARG A C 1
ATOM 1239 O O . ARG A 1 166 ? -18.068 10.692 27.727 1.00 50.53 166 ARG A O 1
ATOM 1246 N N . GLY A 1 167 ? -16.301 9.873 28.824 1.00 55.44 167 GLY A N 1
ATOM 1247 C CA . GLY A 1 167 ? -15.300 10.378 27.894 1.00 55.44 167 GLY A CA 1
ATOM 1248 C C . GLY A 1 167 ? -15.372 9.590 26.588 1.00 55.44 167 GLY A C 1
ATOM 1249 O O . GLY A 1 167 ? -15.715 8.409 26.594 1.00 55.44 167 GLY A O 1
ATOM 1250 N N . LYS A 1 168 ? -15.052 10.239 25.465 1.00 66.38 168 LYS A N 1
ATOM 1251 C CA . LYS A 1 168 ? -14.918 9.550 24.175 1.00 66.38 168 LYS A CA 1
ATOM 1252 C C . LYS A 1 168 ? -13.821 8.480 24.304 1.00 66.38 168 LYS A C 1
ATOM 1254 O O . LYS A 1 168 ? -12.733 8.794 24.783 1.00 66.38 168 LYS A O 1
ATOM 1259 N N . GLY A 1 169 ? -14.139 7.235 23.940 1.00 78.44 169 GLY A N 1
ATOM 1260 C CA . GLY A 1 169 ? -13.187 6.118 23.905 1.00 78.44 169 GLY A CA 1
ATOM 1261 C C . GLY A 1 169 ? -12.078 6.320 22.866 1.00 78.44 169 GLY A C 1
ATOM 1262 O O . GLY A 1 169 ? -12.175 7.237 22.041 1.00 78.44 169 GLY A O 1
ATOM 1263 N N . ARG A 1 170 ? -11.040 5.473 22.902 1.00 89.56 170 ARG A N 1
ATOM 1264 C CA . ARG A 1 170 ? -9.932 5.525 21.936 1.00 89.56 170 ARG A CA 1
ATOM 1265 C C . ARG A 1 170 ? -10.441 5.151 20.551 1.00 89.56 170 ARG A C 1
ATOM 1267 O O . ARG A 1 170 ? -11.217 4.213 20.403 1.00 89.56 170 ARG A O 1
ATOM 1274 N N . GLN A 1 171 ? -10.044 5.901 19.535 1.00 92.56 171 GLN A N 1
ATOM 1275 C CA . GLN A 1 171 ? -10.337 5.588 18.142 1.00 92.56 171 GLN A CA 1
ATOM 1276 C C . GLN A 1 171 ? -9.084 5.051 17.478 1.00 92.56 171 GLN A C 1
ATOM 1278 O O . GLN A 1 171 ? -8.038 5.684 17.547 1.00 92.56 171 GLN A O 1
ATOM 1283 N N . HIS A 1 172 ? -9.227 3.932 16.790 1.00 95.06 172 HIS A N 1
ATOM 1284 C CA . HIS A 1 172 ? -8.139 3.284 16.080 1.00 95.06 172 HIS A CA 1
ATOM 1285 C C . HIS A 1 172 ? -8.407 3.389 14.583 1.00 95.06 172 HIS A C 1
ATOM 1287 O O . HIS A 1 172 ? -9.540 3.171 14.138 1.00 95.06 172 HIS A O 1
ATOM 1293 N N . LEU A 1 173 ? -7.380 3.767 13.827 1.00 96.62 173 LEU A N 1
ATOM 1294 C CA . LEU A 1 173 ? -7.356 3.789 12.369 1.00 96.62 173 LEU A CA 1
ATOM 1295 C C . LEU A 1 173 ? -6.162 2.955 11.908 1.00 96.62 173 LEU A C 1
ATOM 1297 O O . LEU A 1 173 ? -5.025 3.385 12.055 1.00 96.62 173 LEU A O 1
ATOM 1301 N N . LEU A 1 174 ? -6.422 1.777 11.358 1.00 97.62 174 LEU A N 1
ATOM 1302 C CA . LEU A 1 174 ? -5.408 0.888 10.809 1.00 97.62 174 LEU A CA 1
ATOM 1303 C C . LEU A 1 174 ? -5.483 0.917 9.282 1.00 97.62 174 LEU A C 1
ATOM 1305 O O . LEU A 1 174 ? -6.485 0.503 8.697 1.00 97.62 174 LEU A O 1
ATOM 1309 N N . TYR A 1 175 ? -4.415 1.391 8.651 1.00 97.94 175 TYR A N 1
ATOM 1310 C CA . TYR A 1 175 ? -4.195 1.271 7.214 1.00 97.94 175 TYR A CA 1
ATOM 1311 C C . TYR A 1 175 ? -3.312 0.057 6.987 1.00 97.94 175 TYR A C 1
ATOM 1313 O O . TYR A 1 175 ? -2.206 0.002 7.515 1.00 97.94 175 TYR A O 1
ATOM 1321 N N . PHE A 1 176 ? -3.804 -0.936 6.254 1.00 97.56 176 PHE A N 1
ATOM 1322 C CA . PHE A 1 176 ? -3.054 -2.159 5.987 1.00 97.56 176 PHE A CA 1
ATOM 1323 C C . PHE A 1 176 ? -3.315 -2.614 4.544 1.00 97.56 176 PHE A C 1
ATOM 1325 O O . PHE A 1 176 ? -4.466 -2.546 4.089 1.00 97.56 176 PHE A O 1
ATOM 1332 N N . PRO A 1 177 ? -2.283 -3.069 3.807 1.00 96.69 177 PRO A N 1
ATOM 1333 C CA . PRO A 1 177 ? -2.450 -3.564 2.447 1.00 96.69 177 PRO A CA 1
ATOM 1334 C C . PRO A 1 177 ? -3.435 -4.737 2.401 1.00 96.69 177 PRO A C 1
ATOM 1336 O O . PRO A 1 177 ? -3.592 -5.514 3.331 1.00 96.69 177 PRO A O 1
ATOM 1339 N N . THR A 1 178 ? -4.119 -4.896 1.283 1.00 96.12 178 THR A N 1
ATOM 1340 C CA . THR A 1 178 ? -5.017 -6.037 1.042 1.00 96.12 178 THR A CA 1
ATOM 1341 C C . THR A 1 178 ? -4.667 -6.639 -0.306 1.00 96.12 178 THR A C 1
ATOM 1343 O O . THR A 1 178 ? -4.030 -5.945 -1.103 1.00 96.12 178 THR A O 1
ATOM 1346 N N . PRO A 1 179 ? -5.097 -7.876 -0.613 1.00 97.19 179 PRO A N 1
ATOM 1347 C CA . PRO A 1 179 ? -4.848 -8.459 -1.928 1.00 97.19 179 PRO A CA 1
ATOM 1348 C C . PRO A 1 179 ? -5.293 -7.535 -3.072 1.00 97.19 179 PRO A C 1
ATOM 1350 O O . PRO A 1 179 ? -4.549 -7.336 -4.023 1.00 97.19 179 PRO A O 1
ATOM 1353 N N . ALA A 1 180 ? -6.445 -6.870 -2.920 1.00 96.56 180 ALA A N 1
ATOM 1354 C CA . ALA A 1 180 ? -6.930 -5.874 -3.875 1.00 96.56 180 ALA A CA 1
ATOM 1355 C C . ALA A 1 180 ? -5.973 -4.677 -4.028 1.00 96.56 180 ALA A C 1
ATOM 1357 O O . ALA A 1 180 ? -5.628 -4.299 -5.143 1.00 96.56 180 ALA A O 1
ATOM 1358 N N . ALA A 1 181 ? -5.504 -4.102 -2.916 1.00 96.88 181 ALA A N 1
ATOM 1359 C CA . ALA A 1 181 ? -4.569 -2.979 -2.962 1.00 96.88 181 ALA A CA 1
ATOM 1360 C C . ALA A 1 181 ? -3.233 -3.377 -3.610 1.00 96.88 181 ALA A C 1
ATOM 1362 O O . ALA A 1 181 ? -2.728 -2.626 -4.439 1.00 96.88 181 ALA A O 1
ATOM 1363 N N . LEU A 1 182 ? -2.680 -4.550 -3.278 1.00 97.62 182 LEU A N 1
ATOM 1364 C CA . LEU A 1 182 ? -1.437 -5.047 -3.878 1.00 97.62 182 LEU A CA 1
ATOM 1365 C C . LEU A 1 182 ? -1.593 -5.347 -5.368 1.00 97.62 182 LEU A C 1
ATOM 1367 O O . LEU A 1 182 ? -0.722 -4.958 -6.142 1.00 97.62 182 LEU A O 1
ATOM 1371 N N . ALA A 1 183 ? -2.704 -5.962 -5.779 1.00 97.88 183 ALA A N 1
ATOM 1372 C CA . ALA A 1 183 ? -2.986 -6.243 -7.184 1.00 97.88 183 ALA A CA 1
ATOM 1373 C C . ALA A 1 183 ? -2.973 -4.963 -8.039 1.00 97.88 183 ALA A C 1
ATOM 1375 O O . ALA A 1 183 ? -2.377 -4.957 -9.111 1.00 97.88 183 ALA A O 1
ATOM 1376 N N . GLU A 1 184 ? -3.533 -3.856 -7.539 1.00 97.94 184 GLU A N 1
ATOM 1377 C CA . GLU A 1 184 ? -3.486 -2.551 -8.220 1.00 97.94 184 GLU A CA 1
ATOM 1378 C C . GLU A 1 184 ? -2.040 -2.044 -8.408 1.00 97.94 184 GLU A C 1
ATOM 1380 O O . GLU A 1 184 ? -1.698 -1.510 -9.464 1.00 97.94 184 GLU A O 1
ATOM 1385 N N . ARG A 1 185 ? -1.149 -2.237 -7.418 1.00 98.06 185 ARG A N 1
ATOM 1386 C CA . ARG A 1 185 ? 0.268 -1.824 -7.536 1.00 98.06 185 ARG A CA 1
ATOM 1387 C C . ARG A 1 185 ? 1.054 -2.749 -8.463 1.00 98.06 185 ARG A C 1
ATOM 1389 O O . ARG A 1 185 ? 1.864 -2.268 -9.249 1.00 98.06 185 ARG A O 1
ATOM 1396 N N . LEU A 1 186 ? 0.810 -4.055 -8.395 1.00 98.25 186 LEU A N 1
ATOM 1397 C CA . LEU A 1 186 ? 1.429 -5.031 -9.291 1.00 98.25 186 LEU A CA 1
ATOM 1398 C C . LEU A 1 186 ? 1.016 -4.773 -10.744 1.00 98.25 186 LEU A C 1
ATOM 1400 O O . LEU A 1 186 ? 1.876 -4.719 -11.620 1.00 98.25 186 LEU A O 1
ATOM 1404 N N . ALA A 1 187 ? -0.269 -4.508 -10.992 1.00 98.00 187 ALA A N 1
ATOM 1405 C CA . ALA A 1 187 ? -0.763 -4.102 -12.304 1.00 98.00 187 ALA A CA 1
ATOM 1406 C C . ALA A 1 187 ? -0.116 -2.789 -12.774 1.00 98.00 187 ALA A C 1
ATOM 1408 O O . ALA A 1 187 ? 0.280 -2.676 -13.934 1.00 98.00 187 ALA A O 1
ATOM 1409 N N . ALA A 1 188 ? 0.057 -1.815 -11.874 1.00 97.50 188 ALA A N 1
ATOM 1410 C CA . ALA A 1 188 ? 0.731 -0.558 -12.187 1.00 97.50 188 ALA A CA 1
ATOM 1411 C C . ALA A 1 188 ? 2.208 -0.737 -12.577 1.00 97.50 188 ALA A C 1
ATOM 1413 O O . ALA A 1 188 ? 2.663 -0.068 -13.510 1.00 97.50 188 ALA A O 1
ATOM 1414 N N . ALA A 1 189 ? 2.937 -1.622 -11.888 1.00 98.06 189 ALA A N 1
ATOM 1415 C CA . ALA A 1 189 ? 4.320 -1.971 -12.210 1.00 98.06 189 ALA A CA 1
ATOM 1416 C C . ALA A 1 189 ? 4.407 -2.715 -13.551 1.00 98.06 189 ALA A C 1
ATOM 1418 O O . ALA A 1 189 ? 5.144 -2.295 -14.448 1.00 98.06 189 ALA A O 1
ATOM 1419 N N . ALA A 1 190 ? 3.590 -3.758 -13.725 1.00 97.81 190 ALA A N 1
ATOM 1420 C CA . ALA A 1 190 ? 3.545 -4.566 -14.940 1.00 97.81 190 ALA A CA 1
ATOM 1421 C C . ALA A 1 190 ? 3.186 -3.726 -16.175 1.00 97.81 190 ALA A C 1
ATOM 1423 O O . ALA A 1 190 ? 3.886 -3.784 -17.185 1.00 97.81 190 ALA A O 1
ATOM 1424 N N . GLY A 1 191 ? 2.168 -2.863 -16.073 1.00 97.69 191 GLY A N 1
ATOM 1425 C CA . GLY A 1 191 ? 1.761 -1.951 -17.147 1.00 97.69 191 GLY A CA 1
ATOM 1426 C C . GLY A 1 191 ? 2.837 -0.936 -17.549 1.00 97.69 191 GLY A C 1
ATOM 1427 O O . GLY A 1 191 ? 2.756 -0.346 -18.624 1.00 97.69 191 GLY A O 1
ATOM 1428 N N . ARG A 1 192 ? 3.868 -0.746 -16.716 1.00 97.56 192 ARG A N 1
ATOM 1429 C CA . ARG A 1 192 ? 5.024 0.117 -16.994 1.00 97.56 192 ARG A CA 1
ATOM 1430 C C . ARG A 1 192 ? 6.282 -0.657 -17.374 1.00 97.56 192 ARG A C 1
ATOM 1432 O O . ARG A 1 192 ? 7.286 -0.010 -17.650 1.00 97.56 192 ARG A O 1
ATOM 1439 N N . GLY A 1 193 ? 6.256 -1.989 -17.411 1.00 97.69 193 GLY A N 1
ATOM 1440 C CA . GLY A 1 193 ? 7.448 -2.809 -17.651 1.00 97.69 193 GLY A CA 1
ATOM 1441 C C . GLY A 1 193 ? 8.462 -2.755 -16.503 1.00 97.69 193 GLY A C 1
ATOM 1442 O O . GLY A 1 193 ? 9.662 -2.887 -16.739 1.00 97.69 193 GLY A O 1
ATOM 1443 N N . MET A 1 194 ? 7.987 -2.509 -15.281 1.00 98.25 194 MET A N 1
ATOM 1444 C CA . MET A 1 194 ? 8.788 -2.474 -14.057 1.00 98.25 194 MET A CA 1
ATOM 1445 C C . MET A 1 194 ? 8.662 -3.789 -13.290 1.00 98.25 194 MET A C 1
ATOM 1447 O O . MET A 1 194 ? 7.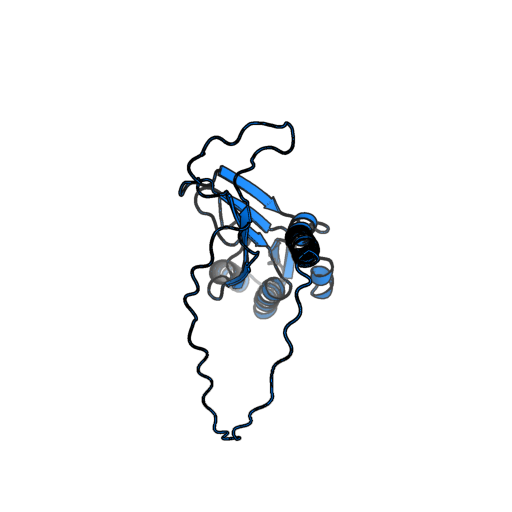654 -4.488 -13.399 1.00 98.25 194 MET A O 1
ATOM 1451 N N . GLY A 1 195 ? 9.665 -4.099 -12.470 1.00 97.94 195 GLY A N 1
ATOM 1452 C CA . GLY A 1 195 ? 9.542 -5.138 -11.450 1.00 97.94 195 GLY A CA 1
ATOM 1453 C C . GLY A 1 195 ? 8.898 -4.606 -10.167 1.00 97.94 195 GLY A C 1
ATOM 1454 O O . GLY A 1 195 ? 8.533 -3.432 -10.071 1.00 97.94 195 GLY A O 1
ATOM 1455 N N . ALA A 1 196 ? 8.805 -5.462 -9.153 1.00 97.38 196 ALA A N 1
ATOM 1456 C CA . ALA A 1 196 ? 8.358 -5.098 -7.812 1.00 97.38 196 ALA A CA 1
ATOM 1457 C C . ALA A 1 196 ? 9.422 -5.466 -6.768 1.00 97.38 196 ALA A C 1
ATOM 1459 O O . ALA A 1 196 ? 10.156 -6.438 -6.937 1.00 97.38 196 ALA A O 1
ATOM 1460 N N . ALA A 1 197 ? 9.499 -4.689 -5.691 1.00 97.69 197 ALA A N 1
ATOM 1461 C CA . ALA A 1 197 ? 10.342 -4.951 -4.530 1.00 97.69 197 ALA A CA 1
ATOM 1462 C C . ALA A 1 197 ? 9.476 -4.932 -3.268 1.00 97.69 197 ALA A C 1
ATOM 1464 O O . ALA A 1 197 ? 8.769 -3.958 -3.020 1.00 97.69 197 ALA A O 1
ATOM 1465 N N . VAL A 1 198 ? 9.521 -6.004 -2.480 1.00 97.56 198 VAL A N 1
ATOM 1466 C CA . VAL A 1 198 ? 8.684 -6.183 -1.286 1.00 97.56 198 VAL A CA 1
ATOM 1467 C C . VAL A 1 198 ? 9.469 -5.817 -0.031 1.00 97.56 198 VAL A C 1
ATOM 1469 O O . VAL A 1 198 ? 10.628 -6.194 0.094 1.00 97.56 198 VAL A O 1
ATOM 1472 N N . TRP A 1 199 ? 8.819 -5.128 0.907 1.00 95.81 199 TRP A N 1
ATOM 1473 C CA . TRP A 1 199 ? 9.335 -4.885 2.253 1.00 95.81 199 TRP A CA 1
ATOM 1474 C C . TRP A 1 199 ? 8.296 -5.280 3.311 1.00 95.81 199 TRP A C 1
ATOM 1476 O O . TRP A 1 199 ? 7.248 -4.643 3.430 1.00 95.81 199 TRP A O 1
ATOM 1486 N N . GLU A 1 200 ? 8.504 -6.315 4.118 1.00 93.62 200 GLU A N 1
ATOM 1487 C CA . GLU A 1 200 ? 9.429 -7.450 3.940 1.00 93.62 200 GLU A CA 1
ATOM 1488 C C . GLU A 1 200 ? 8.609 -8.748 4.011 1.00 93.62 200 GLU A C 1
ATOM 1490 O O . GLU A 1 200 ? 7.473 -8.756 4.510 1.00 93.62 200 GLU A O 1
ATOM 1495 N N . LEU A 1 201 ? 9.156 -9.860 3.519 1.00 93.06 201 LEU A N 1
ATOM 1496 C CA . LEU A 1 201 ? 8.515 -11.162 3.661 1.00 93.06 201 LEU A CA 1
ATOM 1497 C C . LEU A 1 201 ? 8.303 -11.513 5.145 1.00 93.06 201 LEU A C 1
ATOM 1499 O O . LEU A 1 201 ? 9.110 -11.201 6.017 1.00 93.06 201 LEU A O 1
ATOM 1503 N N . GLY A 1 202 ? 7.165 -12.143 5.445 1.00 92.12 202 GLY A N 1
ATOM 1504 C CA . GLY A 1 202 ? 6.750 -12.473 6.816 1.00 92.12 202 GLY A CA 1
ATOM 1505 C C . GLY A 1 202 ? 5.979 -11.369 7.554 1.00 92.12 202 GLY A C 1
ATOM 1506 O O . GLY A 1 202 ? 5.418 -11.634 8.614 1.00 92.12 202 GLY A O 1
ATOM 1507 N N . GLN A 1 203 ? 5.884 -10.155 6.999 1.00 94.69 203 GLN A N 1
ATOM 1508 C CA . GLN A 1 203 ? 5.078 -9.068 7.581 1.00 94.69 203 GLN A CA 1
ATOM 1509 C C . GLN A 1 203 ? 3.612 -9.085 7.119 1.00 94.69 203 GLN A C 1
ATOM 1511 O O . GLN A 1 203 ? 2.723 -8.648 7.854 1.00 94.69 203 GLN A O 1
ATOM 1516 N N . GLY A 1 204 ? 3.379 -9.588 5.904 1.00 94.69 204 GLY A N 1
ATOM 1517 C CA . GLY A 1 204 ? 2.098 -9.555 5.201 1.00 94.69 204 GLY A CA 1
ATOM 1518 C C . GLY A 1 204 ? 1.225 -10.792 5.397 1.00 94.69 204 GLY A C 1
ATOM 1519 O O . GLY A 1 204 ? 1.560 -11.713 6.140 1.00 94.69 204 GLY A O 1
ATOM 1520 N N . LEU A 1 205 ? 0.064 -10.794 4.739 1.00 94.81 205 LEU A N 1
ATOM 1521 C CA . LEU A 1 205 ? -0.835 -11.949 4.711 1.00 94.81 205 LEU A CA 1
ATOM 1522 C C . LEU A 1 205 ? -0.278 -13.019 3.765 1.00 94.81 205 LEU A C 1
ATOM 1524 O O . LEU A 1 205 ? 0.295 -12.686 2.733 1.00 94.81 205 LEU A O 1
ATOM 1528 N N . GLU A 1 206 ? -0.532 -14.296 4.056 1.00 93.75 206 GLU A N 1
ATOM 1529 C CA . GLU A 1 206 ? -0.138 -15.414 3.181 1.00 93.75 206 GLU A CA 1
ATOM 1530 C C . GLU A 1 206 ? -0.663 -15.241 1.745 1.00 93.75 206 GLU A C 1
ATOM 1532 O O . GLU A 1 206 ? 0.067 -15.446 0.778 1.00 93.75 206 GLU A O 1
ATOM 1537 N N . ALA A 1 207 ? -1.893 -14.733 1.609 1.00 94.06 207 ALA A N 1
ATOM 1538 C CA . ALA A 1 207 ? -2.520 -14.432 0.323 1.00 94.06 207 ALA A CA 1
ATOM 1539 C C . ALA A 1 207 ? -1.742 -13.421 -0.539 1.00 94.06 207 ALA A C 1
ATOM 1541 O O . ALA A 1 207 ? -1.989 -13.334 -1.738 1.00 94.06 207 ALA A O 1
ATOM 1542 N N . PHE A 1 208 ? -0.824 -12.637 0.037 1.00 96.00 208 PHE A N 1
ATOM 1543 C CA . PHE A 1 208 ? 0.008 -11.723 -0.746 1.00 96.00 208 PHE A CA 1
ATOM 1544 C C . PHE A 1 208 ? 1.001 -12.481 -1.621 1.00 96.00 208 PHE A C 1
ATOM 1546 O O . PHE A 1 208 ? 1.217 -12.086 -2.760 1.00 96.00 208 PHE A O 1
ATOM 1553 N N . CYS A 1 209 ? 1.559 -13.588 -1.126 1.00 93.81 209 CYS A N 1
ATOM 1554 C CA . CYS A 1 209 ? 2.497 -14.407 -1.888 1.00 93.81 209 CYS A CA 1
ATOM 1555 C C . CYS A 1 209 ? 1.822 -15.115 -3.068 1.00 93.81 209 CYS A C 1
ATOM 1557 O O . CYS A 1 209 ? 2.485 -15.413 -4.047 1.00 93.81 209 CYS A O 1
ATOM 1559 N N . THR A 1 210 ? 0.507 -15.349 -3.012 1.00 95.12 210 THR A N 1
ATOM 1560 C CA . THR A 1 210 ? -0.262 -15.906 -4.139 1.00 95.12 210 THR A CA 1
ATOM 1561 C C . THR A 1 210 ? -0.402 -14.925 -5.310 1.00 95.12 210 THR A C 1
ATOM 1563 O O . THR A 1 210 ? -0.780 -15.334 -6.403 1.00 95.12 210 THR A O 1
ATOM 1566 N N . LEU A 1 211 ? -0.139 -13.632 -5.091 1.00 93.44 211 LEU A N 1
ATOM 1567 C CA . LEU A 1 211 ? -0.203 -12.598 -6.129 1.00 93.44 211 LEU A CA 1
ATOM 1568 C C . LEU A 1 211 ? 1.137 -12.346 -6.833 1.00 93.44 211 LEU A C 1
ATOM 1570 O O . LEU A 1 211 ? 1.142 -11.640 -7.842 1.00 93.44 211 LEU A O 1
ATOM 1574 N N . LEU A 1 212 ? 2.245 -12.835 -6.269 1.00 90.50 212 LEU A N 1
ATOM 1575 C CA . LEU A 1 212 ? 3.607 -12.648 -6.779 1.00 90.50 212 LEU A CA 1
ATOM 1576 C C . LEU A 1 212 ? 3.989 -13.789 -7.726 1.00 90.50 212 LEU A C 1
ATOM 1578 O O . LEU A 1 212 ? 4.683 -13.487 -8.721 1.00 90.50 212 LEU A O 1
#

Secondary structure (DSSP, 8-state):
-------SSS---SS-HHHHHHHHHHHHHHHHTSTT--GGG-EEEEES-EEEEEE-SSSSEEEEEEE-HHHHHHHHHHHHHHHHHHHHHHHHHGGG-------------------------------SSEEEEEEEETTTTEEEEEEEE-----SS----------PPPEEEEEEE--HHHHHHHHHHHHTTT-EEEEE-TTSS-HHHHTT-

Radius of gyration: 24.85 Å; chains: 1; bounding box: 76×33×67 Å

pLDDT: mean 78.07, std 25.95, range [26.33, 98.38]

Foldseek 3Di:
DQFCPADQVGDDAGHQVVSLLVVLVVVQVVLCPDPPSPQAPAAREDEQWWWKFKDFLDPHTPDIDIGFPVNVVVVVVVLVVVVVVVVVVVVVVVVPDDDDDDDDDDDDDDDDDDDPPPDPPPDPDDDDWFDWDWDQDPRRRWIKIKTFDQDDPDPDDDDDDDPPDRRGTMIMIMTGHDCRSVLSSCCSQVVSSYHHDYDDPPRHDPVNVVSD

Sequence (212 aa):
MTYDHSSPQQPGPNAPLPWVLQNADAFAEVADRLPGQPRHKVLLGLNFYGYEYVYGSGKQVQSAEAALAGRLLEVPRRHQLEQQADAGLQGAASASSSGDAEGACGGGEEGRDGSRTCAAASGGGNAGAGRLRMQWLDESREHLFRWREPRDGGSGGQQKAEKKKRGKGRQHLLYFPTPAALAERLAAAAGRGMGAAVWELGQGLEAFCTLL